Protein AF-A0A819IX37-F1 (afdb_monomer)

Mean predicted aligned error: 8.99 Å

Solvent-accessible surface area (backbone atoms only — not comparable to full-atom values): 14974 Å² total; per-residue (Å²): 128,71,79,80,54,71,69,59,53,54,51,52,52,52,50,53,50,34,37,53,52,42,50,49,55,51,51,56,51,48,64,66,43,57,81,43,54,70,72,44,42,62,73,66,54,47,56,53,53,53,49,52,56,50,42,54,54,50,47,56,50,50,53,48,54,54,51,53,51,53,52,30,38,55,70,69,76,44,60,71,66,60,54,52,52,57,62,64,42,33,62,80,69,36,71,45,22,52,75,49,42,55,54,54,53,61,78,47,39,63,59,70,54,37,49,64,64,56,52,74,55,31,45,78,62,90,48,97,81,50,76,77,42,79,21,65,84,38,44,58,73,72,75,84,48,72,65,59,52,35,45,78,38,28,94,32,47,36,41,38,36,41,39,39,66,66,26,39,72,75,39,49,68,53,37,53,51,50,52,53,49,52,53,50,54,58,59,76,45,70,86,48,58,78,95,74,40,61,46,62,39,39,46,52,41,69,59,39,68,85,45,87,81,73,73,92,47,50,32,33,30,29,26,43,74,32,36,79,76,30,74,40,37,66,61,53,50,52,53,53,51,52,52,51,52,50,50,50,56,71,69,43,88,79,69,92,75,88,79,90,79,80,132

Nearest PDB structures (foldseek):
  5j0l-assembly3_E  TM=4.621E-01  e=4.481E-01  synthetic construct
  6fzz-assembly1_A  TM=5.469E-01  e=4.764E+00  Borreliella spielmanii A14S
  7q83-assembly2_D  TM=3.437E-01  e=2.677E+00  Saccharomyces cerevisiae S288C

Radius of gyration: 28.63 Å; Cα contacts (8 Å, |Δi|>4): 275; chains: 1; bounding box: 79×44×77 Å

Structure (mmCIF, N/CA/C/O backbone):
data_AF-A0A819IX37-F1
#
_entry.id   AF-A0A819IX37-F1
#
loop_
_atom_site.group_PDB
_atom_site.id
_atom_site.type_symbol
_atom_site.label_atom_id
_atom_site.label_alt_id
_atom_site.label_comp_id
_atom_site.label_asym_id
_atom_site.label_entity_id
_atom_site.label_seq_id
_atom_site.pdbx_PDB_ins_code
_atom_sit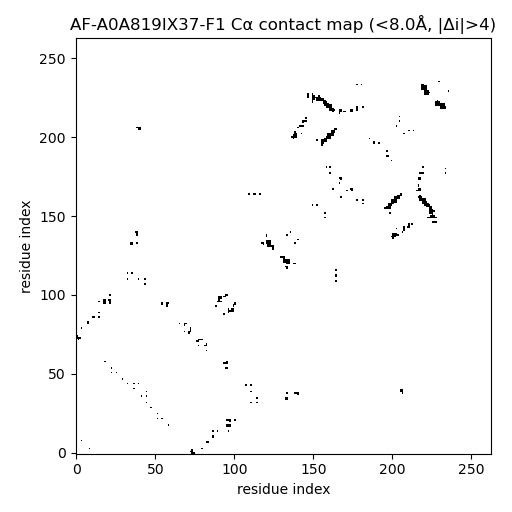e.Cartn_x
_atom_site.Cartn_y
_atom_site.Cartn_z
_atom_site.occupancy
_atom_site.B_iso_or_equiv
_atom_site.auth_seq_id
_atom_site.auth_comp_id
_atom_site.auth_asym_id
_atom_site.auth_atom_id
_atom_site.pdbx_PDB_model_num
ATOM 1 N N . MET A 1 1 ? -30.653 5.567 46.952 1.00 48.44 1 MET A N 1
ATOM 2 C CA . MET A 1 1 ? -29.643 5.705 45.882 1.00 48.44 1 MET A CA 1
ATOM 3 C C . MET A 1 1 ? -28.763 4.469 45.952 1.00 48.44 1 MET A C 1
ATOM 5 O O . MET A 1 1 ? -28.222 4.232 47.023 1.00 48.44 1 MET A O 1
ATOM 9 N N . LYS A 1 2 ? -28.704 3.641 44.903 1.00 53.31 2 LYS A N 1
ATOM 10 C CA . LYS A 1 2 ? -27.717 2.552 44.821 1.00 53.31 2 LYS A CA 1
ATOM 11 C C . LYS A 1 2 ? -26.454 3.121 44.171 1.00 53.31 2 LYS A C 1
ATOM 13 O O . LYS A 1 2 ? -26.556 3.760 43.126 1.00 53.31 2 LYS A O 1
ATOM 18 N N . GLU A 1 3 ? -25.305 2.952 44.815 1.00 58.69 3 GLU A N 1
ATOM 19 C CA . GLU A 1 3 ? -24.009 3.254 44.202 1.00 58.69 3 GLU A CA 1
ATOM 20 C C . GLU A 1 3 ? -23.650 2.143 43.217 1.00 58.69 3 GLU A C 1
ATOM 22 O O . GLU A 1 3 ? -23.844 0.967 43.519 1.00 58.69 3 GLU A O 1
ATOM 27 N N . VAL A 1 4 ? -23.137 2.527 42.047 1.00 63.59 4 VAL A N 1
ATOM 28 C CA . VAL A 1 4 ? -22.606 1.576 41.065 1.00 63.59 4 VAL A CA 1
ATOM 29 C C . VAL A 1 4 ? -21.367 0.920 41.661 1.00 63.59 4 VAL A C 1
ATOM 31 O O . VAL A 1 4 ? -20.480 1.612 42.161 1.00 63.59 4 VAL A O 1
ATOM 34 N N . THR A 1 5 ? -21.286 -0.406 41.600 1.00 77.31 5 THR A N 1
ATOM 35 C CA . THR A 1 5 ? -20.134 -1.124 42.162 1.00 77.31 5 THR A CA 1
ATOM 36 C C . THR A 1 5 ? -18.811 -0.739 41.478 1.00 77.31 5 THR A C 1
ATOM 38 O O . THR A 1 5 ? -18.733 -0.605 40.255 1.00 77.31 5 THR A O 1
ATOM 41 N N . ASN A 1 6 ? -17.722 -0.634 42.255 1.00 80.31 6 ASN A N 1
ATOM 42 C CA . ASN A 1 6 ? -16.374 -0.327 41.736 1.00 80.31 6 ASN A CA 1
ATOM 43 C C . ASN A 1 6 ? -15.929 -1.271 40.603 1.00 80.31 6 ASN A C 1
ATOM 45 O O . ASN A 1 6 ? -15.171 -0.880 39.721 1.00 80.31 6 ASN A O 1
ATOM 49 N N . HIS A 1 7 ? -16.419 -2.515 40.597 1.00 81.12 7 HIS A N 1
ATOM 50 C CA . HIS A 1 7 ? -16.141 -3.470 39.528 1.00 81.12 7 HIS A CA 1
ATOM 51 C C . HIS A 1 7 ? -16.712 -3.021 38.171 1.00 81.12 7 HIS A C 1
ATOM 53 O O . HIS A 1 7 ? -16.017 -3.109 37.161 1.00 81.12 7 HIS A O 1
ATOM 59 N N . ILE A 1 8 ? -17.944 -2.503 38.142 1.00 84.81 8 ILE A N 1
ATOM 60 C CA . ILE A 1 8 ? -18.587 -1.996 36.922 1.00 84.81 8 ILE A CA 1
ATOM 61 C C . ILE A 1 8 ? -17.856 -0.752 36.408 1.00 84.81 8 ILE A C 1
ATOM 63 O O . ILE A 1 8 ? -17.600 -0.653 35.209 1.00 84.81 8 ILE A O 1
ATOM 67 N N . ILE A 1 9 ? -17.462 0.157 37.307 1.00 86.12 9 ILE A N 1
ATOM 68 C CA . ILE A 1 9 ? -16.702 1.368 36.957 1.00 86.12 9 ILE A CA 1
ATOM 69 C C . ILE A 1 9 ? -15.396 0.992 36.247 1.00 86.12 9 ILE A C 1
ATOM 71 O O . ILE A 1 9 ? -15.183 1.413 35.112 1.00 86.12 9 ILE A O 1
ATOM 75 N N . ASN A 1 10 ? -14.590 0.110 36.847 1.00 88.19 10 ASN A N 1
ATOM 76 C CA . ASN A 1 10 ? -13.325 -0.340 36.256 1.00 88.19 10 ASN A CA 1
ATOM 77 C C . ASN A 1 10 ? -13.521 -0.977 34.868 1.00 88.19 10 ASN A C 1
ATOM 79 O O . ASN A 1 10 ? -12.691 -0.827 33.971 1.00 88.19 10 ASN A O 1
ATOM 83 N N . ARG A 1 11 ? -14.624 -1.709 34.666 1.00 90.25 11 ARG A N 1
ATOM 84 C CA . ARG A 1 11 ? -14.935 -2.327 33.370 1.00 90.25 11 ARG A CA 1
ATOM 85 C C . ARG A 1 11 ? -15.331 -1.299 32.310 1.00 90.25 11 ARG A C 1
ATOM 87 O O . ARG A 1 11 ? -14.911 -1.439 31.163 1.00 90.25 11 ARG A O 1
ATOM 94 N N . ILE A 1 12 ? -16.105 -0.280 32.681 1.00 90.38 12 ILE A N 1
ATOM 95 C CA . ILE A 1 12 ? -16.459 0.842 31.800 1.00 90.38 12 ILE A CA 1
ATOM 96 C C . ILE A 1 12 ? -15.198 1.616 31.397 1.00 90.38 12 ILE A C 1
ATOM 98 O O . ILE A 1 12 ? -14.998 1.890 30.214 1.00 90.38 12 ILE A O 1
ATOM 102 N N . GLU A 1 13 ? -14.322 1.920 32.357 1.00 91.62 13 GLU A N 1
ATOM 103 C CA . GLU A 1 13 ? -13.039 2.584 32.101 1.00 91.62 13 GLU A CA 1
ATOM 104 C C . GLU A 1 13 ? -12.176 1.780 31.124 1.00 91.62 13 GLU A C 1
ATOM 106 O O . GLU A 1 13 ? -11.699 2.328 30.130 1.00 91.62 13 GLU A O 1
ATOM 111 N N . ASN A 1 14 ? -12.065 0.464 31.332 1.00 92.00 14 ASN A N 1
ATOM 112 C CA . ASN A 1 14 ? -11.340 -0.425 30.427 1.00 92.00 14 ASN A CA 1
ATOM 113 C C . ASN A 1 14 ? -11.922 -0.425 28.999 1.00 92.00 14 ASN A C 1
ATOM 115 O O . ASN A 1 14 ? -11.173 -0.470 28.025 1.00 92.00 14 ASN A O 1
ATOM 119 N N . ILE A 1 15 ? -13.248 -0.354 28.837 1.00 92.50 15 ILE A N 1
ATOM 120 C CA . ILE A 1 15 ? -13.868 -0.222 27.508 1.00 92.50 15 ILE A CA 1
ATOM 121 C C . ILE A 1 15 ? -13.455 1.091 26.842 1.00 92.50 15 ILE A C 1
ATOM 123 O O . ILE A 1 15 ? -13.051 1.085 25.678 1.00 92.50 15 ILE A O 1
ATOM 127 N N . PHE A 1 16 ? -13.520 2.213 27.560 1.00 92.94 16 PHE A N 1
ATOM 128 C CA . PHE A 1 16 ? -13.111 3.498 26.995 1.00 92.94 16 PHE A CA 1
ATOM 129 C C . PHE A 1 16 ? -11.628 3.528 26.647 1.00 92.94 16 PHE A C 1
ATOM 131 O O . PHE A 1 16 ? -11.265 4.047 25.589 1.00 92.94 16 PHE A O 1
ATOM 138 N N . GLU A 1 17 ? -10.778 2.917 27.468 1.00 93.25 17 GLU A N 1
ATOM 139 C CA . GLU A 1 17 ? -9.362 2.778 27.153 1.00 93.25 17 GLU A CA 1
ATOM 140 C C . GLU A 1 17 ? -9.151 1.977 25.860 1.00 93.25 17 GLU A C 1
ATOM 142 O O . GLU A 1 17 ? -8.412 2.422 24.979 1.00 93.25 17 GLU A O 1
ATOM 147 N N . GLN A 1 18 ? -9.856 0.856 25.681 1.00 92.19 18 GLN A N 1
ATOM 148 C CA . GLN A 1 18 ? -9.797 0.073 24.443 1.00 92.19 18 GLN A CA 1
ATOM 149 C C . GLN A 1 18 ? -10.234 0.877 23.210 1.00 92.19 18 GLN A C 1
ATOM 151 O O . GLN A 1 18 ? -9.565 0.819 22.175 1.00 92.19 18 GLN A O 1
ATOM 156 N N . ILE A 1 19 ? -11.311 1.661 23.316 1.00 92.19 19 ILE A N 1
ATOM 157 C CA . ILE A 1 19 ? -11.780 2.531 22.226 1.00 92.19 19 ILE A CA 1
ATOM 158 C C . ILE A 1 19 ? -10.712 3.581 21.881 1.00 92.19 19 ILE A C 1
ATOM 160 O O . ILE A 1 19 ? -10.400 3.793 20.706 1.00 92.19 19 ILE A O 1
ATOM 164 N N . ILE A 1 20 ? -10.111 4.218 22.892 1.00 92.25 20 ILE A N 1
ATOM 165 C CA . ILE A 1 20 ? -9.042 5.211 22.709 1.00 92.25 20 ILE A CA 1
ATOM 166 C C . ILE A 1 20 ? -7.823 4.577 22.031 1.00 92.25 20 ILE A C 1
ATOM 168 O O . ILE A 1 20 ? -7.267 5.161 21.098 1.00 92.25 20 ILE A O 1
ATOM 172 N N . GLN A 1 21 ? -7.412 3.383 22.463 1.00 92.38 21 GLN A N 1
ATOM 173 C CA . GLN A 1 21 ? -6.310 2.648 21.842 1.00 92.38 21 GLN A CA 1
ATOM 174 C C . GLN A 1 21 ? -6.617 2.327 20.371 1.00 92.38 21 GLN A C 1
ATOM 176 O O . GLN A 1 21 ? -5.789 2.602 19.503 1.00 92.38 21 GLN A O 1
ATOM 181 N N . GLY A 1 22 ? -7.823 1.839 20.066 1.00 90.56 22 GLY A N 1
ATOM 182 C CA . GLY A 1 22 ? -8.254 1.555 18.695 1.00 90.56 22 GLY A CA 1
ATOM 183 C C . GLY A 1 22 ? -8.234 2.788 17.785 1.00 90.56 22 GLY A C 1
ATOM 184 O O . GLY A 1 22 ? -7.756 2.722 16.652 1.00 90.56 22 GLY A O 1
ATOM 185 N N . LYS A 1 23 ? -8.675 3.943 18.296 1.00 90.81 23 LYS A N 1
ATOM 186 C CA . LYS A 1 23 ? -8.594 5.226 17.583 1.00 90.81 23 LYS A CA 1
ATOM 187 C C . LYS A 1 23 ? -7.168 5.659 17.287 1.00 90.81 23 LYS A C 1
ATOM 189 O O . LYS A 1 23 ? -6.897 6.118 16.182 1.00 90.81 23 LYS A O 1
ATOM 194 N N . ARG A 1 24 ? -6.267 5.532 18.267 1.00 91.75 24 ARG A N 1
ATOM 195 C CA . ARG A 1 24 ? -4.845 5.849 18.073 1.00 91.75 24 ARG A CA 1
ATOM 196 C C . ARG A 1 24 ? -4.262 4.991 16.958 1.00 91.75 24 ARG A C 1
ATOM 198 O O . ARG A 1 24 ? -3.722 5.553 16.018 1.00 91.75 24 ARG A O 1
ATOM 205 N N . MET A 1 25 ? -4.507 3.677 16.980 1.00 91.69 25 MET A N 1
ATOM 206 C CA . MET A 1 25 ? -4.070 2.775 15.906 1.00 91.69 25 MET A CA 1
ATOM 207 C C . MET A 1 25 ? -4.586 3.213 14.527 1.00 91.69 25 MET A C 1
ATOM 209 O O . MET A 1 25 ? -3.829 3.203 13.561 1.00 91.69 25 MET A O 1
ATOM 213 N N . MET A 1 26 ? -5.858 3.617 14.426 1.00 91.75 26 MET A N 1
ATOM 214 C CA . MET A 1 26 ? -6.432 4.093 13.162 1.00 91.75 26 MET A CA 1
ATOM 215 C C . MET A 1 26 ? -5.782 5.395 12.688 1.00 91.75 26 MET A C 1
ATOM 217 O O . MET A 1 26 ? -5.438 5.521 11.517 1.00 91.75 26 MET A O 1
ATOM 221 N N . ASN A 1 27 ? -5.584 6.352 13.593 1.00 91.38 27 ASN A N 1
ATOM 222 C CA . ASN A 1 27 ? -4.952 7.626 13.266 1.00 91.38 27 ASN A CA 1
ATOM 223 C C . ASN A 1 27 ? -3.478 7.451 12.876 1.00 91.38 27 ASN A C 1
ATOM 225 O O . ASN A 1 27 ? -3.031 8.091 11.930 1.00 91.38 27 ASN A O 1
ATOM 229 N N . ASP A 1 28 ? -2.747 6.565 13.554 1.00 90.88 28 ASP A N 1
ATOM 230 C CA . ASP A 1 28 ? -1.355 6.243 13.229 1.00 90.88 28 ASP A CA 1
ATOM 231 C C . ASP A 1 28 ? -1.257 5.594 11.841 1.00 90.88 28 ASP A C 1
ATOM 233 O O . ASP A 1 28 ? -0.401 5.958 11.031 1.00 90.88 28 ASP A O 1
ATOM 237 N N . PHE A 1 29 ? -2.174 4.672 11.532 1.00 90.56 29 PHE A N 1
ATOM 238 C CA . PHE A 1 29 ? -2.262 4.055 10.211 1.00 90.56 29 PHE A CA 1
ATOM 239 C C . PHE A 1 29 ? -2.601 5.088 9.128 1.00 90.56 29 PHE A C 1
ATOM 241 O O . PHE A 1 29 ? -1.931 5.147 8.100 1.00 90.56 29 PHE A O 1
ATOM 248 N N . LEU A 1 30 ? -3.574 5.970 9.375 1.00 90.31 30 LEU A N 1
ATOM 249 C CA . LEU A 1 30 ? -3.929 7.059 8.460 1.00 90.31 30 LEU A CA 1
ATOM 250 C C . LEU A 1 30 ? -2.758 8.019 8.216 1.00 90.31 30 LEU A C 1
ATOM 252 O O . LEU A 1 30 ? -2.457 8.355 7.074 1.00 90.31 30 LEU A O 1
ATOM 256 N N . ALA A 1 31 ? -2.046 8.413 9.272 1.00 89.44 31 ALA A N 1
ATOM 257 C CA . ALA A 1 31 ? -0.874 9.275 9.160 1.00 89.44 31 ALA A CA 1
ATOM 258 C C . ALA A 1 31 ? 0.239 8.638 8.311 1.00 89.44 31 ALA A C 1
ATOM 260 O O . ALA A 1 31 ? 0.945 9.344 7.590 1.00 89.44 31 ALA A O 1
ATOM 261 N N . LYS A 1 32 ? 0.379 7.306 8.358 1.00 87.25 32 LYS A N 1
ATOM 262 C CA . LYS A 1 32 ? 1.325 6.558 7.521 1.00 87.25 32 LYS A CA 1
ATOM 263 C C . LYS A 1 32 ? 0.928 6.559 6.041 1.00 87.25 32 LYS A C 1
ATOM 265 O O . LYS A 1 32 ? 1.810 6.676 5.189 1.00 87.25 32 LYS A O 1
ATOM 270 N N . ILE A 1 33 ? -0.361 6.414 5.724 1.00 89.69 33 ILE A N 1
ATOM 271 C CA . ILE A 1 33 ? -0.833 6.310 4.332 1.00 89.69 33 ILE A CA 1
ATOM 272 C C . ILE A 1 33 ? -1.030 7.671 3.660 1.00 89.69 33 ILE A C 1
ATOM 274 O O . ILE A 1 33 ? -0.928 7.751 2.440 1.00 89.69 33 ILE A O 1
ATOM 278 N N . GLU A 1 34 ? -1.292 8.737 4.421 1.00 89.25 34 GLU A N 1
ATOM 279 C CA . GLU A 1 34 ? -1.658 10.052 3.875 1.00 89.25 34 GLU A CA 1
ATOM 280 C C . GLU A 1 34 ? -0.644 10.596 2.846 1.00 89.25 34 GLU A C 1
ATOM 282 O O . GLU A 1 34 ? -1.068 11.014 1.765 1.00 89.25 34 GLU A O 1
ATOM 287 N N . PRO A 1 35 ? 0.688 10.511 3.066 1.00 89.00 35 PRO A N 1
ATOM 288 C CA . PRO A 1 35 ? 1.666 10.934 2.059 1.00 89.00 35 PRO A CA 1
ATOM 289 C C . PRO A 1 35 ? 1.573 10.147 0.743 1.00 89.00 35 PRO A C 1
ATOM 291 O O . PRO A 1 35 ? 1.958 10.653 -0.310 1.00 89.00 35 PRO A O 1
ATOM 294 N N . TRP A 1 36 ? 1.059 8.917 0.805 1.00 90.94 36 TRP A N 1
ATOM 295 C CA . TRP A 1 36 ? 0.981 7.951 -0.289 1.00 90.94 36 TRP A CA 1
ATOM 296 C C . TRP A 1 36 ? -0.406 7.852 -0.924 1.00 90.94 36 TRP A C 1
ATOM 298 O O . TRP A 1 36 ? -0.558 7.140 -1.909 1.00 90.94 36 TRP A O 1
ATOM 308 N N . LYS A 1 37 ? -1.407 8.589 -0.430 1.00 90.25 37 LYS A N 1
ATOM 309 C CA . LYS A 1 37 ? -2.811 8.499 -0.870 1.00 90.25 37 LYS A CA 1
ATOM 310 C C . LYS A 1 37 ? -3.018 8.598 -2.387 1.00 90.25 37 LYS A C 1
ATOM 312 O O . LYS A 1 37 ? -3.934 7.992 -2.918 1.00 90.25 37 LYS A O 1
ATOM 317 N N . GLY A 1 38 ? -2.171 9.354 -3.091 1.00 91.12 38 GLY A N 1
ATOM 318 C CA . GLY A 1 38 ? -2.224 9.483 -4.555 1.00 91.12 38 GLY A CA 1
ATOM 319 C C . GLY A 1 38 ? -1.427 8.437 -5.344 1.00 91.12 38 GLY A C 1
ATOM 320 O O . GLY A 1 38 ? -1.380 8.538 -6.563 1.00 91.12 38 GLY A O 1
ATOM 321 N N . TRP A 1 39 ? -0.758 7.509 -4.664 1.00 92.75 39 TRP A N 1
ATOM 322 C CA . TRP A 1 39 ? 0.109 6.465 -5.228 1.00 92.75 39 TRP A CA 1
ATOM 323 C C . TRP A 1 39 ? -0.312 5.057 -4.796 1.00 92.75 39 TRP A C 1
ATOM 325 O O . TRP A 1 39 ? 0.409 4.095 -5.023 1.00 92.75 39 TRP A O 1
ATOM 335 N N . ILE A 1 40 ? -1.468 4.947 -4.152 1.00 91.38 40 ILE A N 1
ATOM 336 C CA . ILE A 1 40 ? -2.086 3.697 -3.725 1.00 91.38 40 ILE A CA 1
ATOM 337 C C . ILE A 1 40 ? -3.502 3.696 -4.310 1.00 91.38 40 ILE A C 1
ATOM 339 O O . ILE A 1 40 ? -4.077 4.779 -4.468 1.00 91.38 40 ILE A O 1
ATOM 343 N N . PRO A 1 41 ? -4.070 2.526 -4.642 1.00 91.31 41 PRO A N 1
ATOM 344 C CA . PRO A 1 41 ? -5.420 2.448 -5.184 1.00 91.31 41 PRO A CA 1
ATOM 345 C C . PRO A 1 41 ? -6.446 3.193 -4.312 1.00 91.31 41 PRO A C 1
ATOM 347 O O . PRO A 1 41 ? -6.453 3.000 -3.089 1.00 91.31 41 PRO A O 1
ATOM 350 N N . PRO A 1 42 ? -7.299 4.058 -4.898 1.00 90.25 42 PRO A N 1
ATOM 351 C CA . PRO A 1 42 ? -8.269 4.842 -4.135 1.00 90.25 42 PRO A CA 1
ATOM 352 C C . PRO A 1 42 ? -9.212 3.981 -3.291 1.00 90.25 42 PRO A C 1
ATOM 354 O O . PRO A 1 42 ? -9.462 4.307 -2.133 1.00 90.25 42 PRO A O 1
ATOM 357 N N . ASP A 1 43 ? -9.646 2.839 -3.827 1.00 90.62 43 ASP A N 1
ATOM 358 C CA . ASP A 1 43 ? -10.508 1.867 -3.151 1.00 90.62 43 ASP A CA 1
ATOM 359 C C . ASP A 1 43 ? -9.859 1.289 -1.884 1.00 90.62 43 ASP A C 1
ATOM 361 O O . ASP A 1 43 ? -10.543 0.973 -0.912 1.00 90.62 43 ASP A O 1
ATOM 365 N N . TRP A 1 44 ? -8.527 1.187 -1.840 1.00 90.50 44 TRP A N 1
ATOM 366 C CA . TRP A 1 44 ? -7.823 0.758 -0.631 1.00 90.50 44 TRP A CA 1
ATOM 367 C C . TRP A 1 44 ? -7.863 1.835 0.449 1.00 90.50 44 TRP A C 1
ATOM 369 O O . TRP A 1 44 ? -8.000 1.505 1.624 1.00 90.50 44 TRP A O 1
ATOM 379 N N . VAL A 1 45 ? -7.740 3.109 0.068 1.00 89.62 45 VAL A N 1
ATOM 380 C CA . VAL A 1 45 ? -7.738 4.241 1.006 1.00 89.62 45 VAL A CA 1
ATOM 381 C C . VAL A 1 45 ? -9.150 4.533 1.524 1.00 89.62 45 VAL A C 1
ATOM 383 O O . VAL A 1 45 ? -9.321 4.806 2.714 1.00 89.62 45 VAL A O 1
ATOM 386 N N . GLU A 1 46 ? -10.163 4.433 0.662 1.00 91.75 46 GLU A N 1
ATOM 387 C CA . GLU A 1 46 ? -11.577 4.620 1.015 1.00 91.75 46 GLU A CA 1
ATOM 388 C C . GLU A 1 46 ? -12.015 3.668 2.132 1.00 91.75 46 GLU A C 1
ATOM 390 O O . GLU A 1 46 ? -12.546 4.125 3.142 1.00 91.75 46 GLU A O 1
ATOM 395 N N . VAL A 1 47 ? -11.667 2.379 2.041 1.00 92.19 47 VAL A N 1
ATOM 396 C CA . VAL A 1 47 ? -11.986 1.376 3.076 1.00 92.19 47 VAL A CA 1
ATOM 397 C C . VAL A 1 47 ? -11.458 1.771 4.464 1.00 92.19 47 VAL A C 1
ATOM 399 O O . VAL A 1 47 ? -12.098 1.490 5.482 1.00 92.19 47 VAL A O 1
ATOM 402 N N . ILE A 1 48 ? -10.301 2.436 4.535 1.00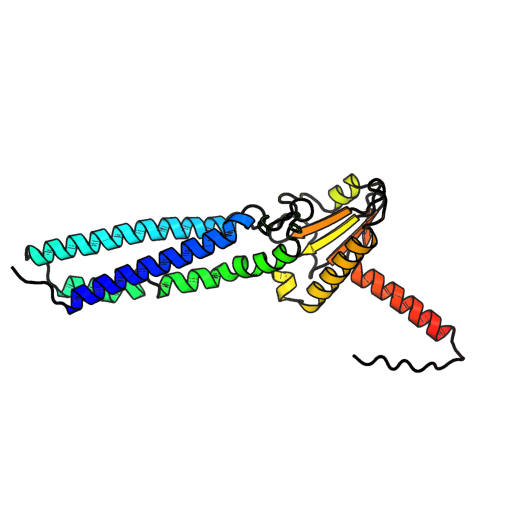 91.88 48 ILE A N 1
ATOM 403 C CA . ILE A 1 48 ? -9.717 2.902 5.802 1.00 91.88 48 ILE A CA 1
ATOM 404 C C . ILE A 1 48 ? -10.491 4.101 6.353 1.00 91.88 48 ILE A C 1
ATOM 406 O O . ILE A 1 48 ? -10.817 4.124 7.544 1.00 91.88 48 ILE A O 1
ATOM 410 N N . HIS A 1 49 ? -10.811 5.080 5.504 1.00 91.06 49 HIS A N 1
ATOM 411 C CA . HIS A 1 49 ? -11.597 6.247 5.909 1.00 91.06 49 HIS A CA 1
ATOM 412 C C . HIS A 1 49 ? -13.014 5.854 6.345 1.00 91.06 49 HIS A C 1
ATOM 414 O O . HIS A 1 49 ? -13.464 6.291 7.405 1.00 91.06 49 HIS A O 1
ATOM 420 N N . ASP A 1 50 ? -13.673 4.958 5.612 1.00 92.19 50 ASP A N 1
ATOM 421 C CA . ASP A 1 50 ? -14.995 4.436 5.966 1.00 92.19 50 ASP A CA 1
ATOM 422 C C . ASP A 1 50 ? -14.967 3.741 7.329 1.00 92.19 50 ASP A C 1
ATOM 424 O O . ASP A 1 50 ? -15.836 3.965 8.180 1.00 92.19 50 ASP A O 1
ATOM 428 N N . LYS A 1 51 ? -13.921 2.944 7.590 1.00 92.06 51 LYS A N 1
ATOM 429 C CA . LYS A 1 51 ? -13.733 2.316 8.898 1.00 92.06 51 LYS A CA 1
ATOM 430 C C . LYS A 1 51 ? -13.540 3.356 9.999 1.00 92.06 51 LYS A C 1
ATOM 432 O O . LYS A 1 51 ? -14.121 3.193 11.071 1.00 92.06 51 LYS A O 1
ATOM 437 N N . GLN A 1 52 ? -12.762 4.413 9.764 1.00 92.38 52 GLN A N 1
ATOM 438 C CA . GLN A 1 52 ? -12.577 5.495 10.735 1.00 92.38 52 GLN A CA 1
ATOM 439 C C . GLN A 1 52 ? -13.914 6.170 11.074 1.00 92.38 52 GLN A C 1
ATOM 441 O O . GLN A 1 52 ? -14.248 6.302 12.253 1.00 92.38 52 GLN A O 1
ATOM 446 N N . SER A 1 53 ? -14.702 6.547 10.065 1.00 91.38 53 SER A N 1
ATOM 447 C CA . SER A 1 53 ? -16.015 7.171 10.258 1.00 91.38 53 SER A CA 1
ATOM 448 C C . SER A 1 53 ? -16.986 6.255 11.008 1.00 91.38 53 SER A C 1
ATOM 450 O O . SER A 1 53 ? -17.658 6.706 11.938 1.00 91.38 53 SER A O 1
ATOM 452 N N . ALA A 1 54 ? -17.010 4.961 10.675 1.00 91.25 54 ALA A N 1
ATOM 453 C CA . ALA A 1 54 ? -17.833 3.976 11.373 1.00 91.25 54 ALA A CA 1
ATOM 454 C C . ALA A 1 54 ? -17.448 3.841 12.858 1.00 91.25 54 ALA A C 1
ATOM 456 O O . ALA A 1 54 ? -18.325 3.806 13.720 1.00 91.25 54 ALA A O 1
ATOM 457 N N . LEU A 1 55 ? -16.148 3.822 13.178 1.00 92.12 55 LEU A N 1
ATOM 458 C CA . LEU A 1 55 ? -15.667 3.740 14.563 1.00 92.12 55 LEU A CA 1
ATOM 459 C C . LEU A 1 55 ? -16.039 4.978 15.393 1.00 92.12 55 LEU A C 1
ATOM 461 O O . LEU A 1 55 ? -16.374 4.843 16.568 1.00 92.12 55 LEU A O 1
ATOM 465 N N . VAL A 1 56 ? -16.021 6.176 14.799 1.00 91.38 56 VAL A N 1
ATOM 466 C CA . VAL A 1 56 ? -16.469 7.406 15.480 1.00 91.38 56 VAL A CA 1
ATOM 467 C C . VAL A 1 56 ? -17.965 7.339 15.804 1.00 91.38 56 VAL A C 1
ATOM 469 O O . VAL A 1 56 ? -18.373 7.664 16.920 1.00 91.38 56 VAL A O 1
ATOM 472 N N . GLY A 1 57 ? -18.791 6.882 14.857 1.00 92.00 57 GLY A N 1
ATOM 473 C CA . GLY A 1 57 ? -20.227 6.698 15.091 1.00 92.00 57 GLY A CA 1
ATOM 474 C C . GLY A 1 57 ? -20.517 5.678 16.197 1.00 92.00 57 GLY A C 1
ATOM 475 O O . GLY A 1 57 ? -21.328 5.932 17.090 1.00 92.00 57 GLY A O 1
ATOM 476 N N . GLU A 1 58 ? -19.809 4.549 16.177 1.00 92.62 58 GLU A N 1
ATOM 477 C CA . GLU A 1 58 ? -19.977 3.469 17.152 1.00 92.62 58 GLU A CA 1
ATOM 478 C C . GLU A 1 58 ? -19.474 3.823 18.553 1.00 92.62 58 GLU A C 1
ATOM 480 O O . GLU A 1 58 ? -20.101 3.447 19.546 1.00 92.62 58 GLU A O 1
ATOM 485 N N . GLU A 1 59 ? -18.401 4.604 18.674 1.00 93.62 59 GLU A N 1
ATOM 486 C CA . GLU A 1 59 ? -17.996 5.172 19.961 1.00 93.62 59 GLU A CA 1
ATOM 487 C C . GLU A 1 59 ? -19.111 6.035 20.556 1.00 93.62 59 GLU A C 1
ATOM 489 O O . GLU A 1 59 ? -19.480 5.832 21.713 1.00 93.62 59 GLU A O 1
ATOM 494 N N . LEU A 1 60 ? -19.656 6.984 19.785 1.00 93.69 60 LEU A N 1
ATOM 495 C CA . LEU A 1 60 ? -20.711 7.876 20.272 1.00 93.69 60 LEU A CA 1
ATOM 496 C C . LEU A 1 60 ? -21.952 7.084 20.695 1.00 93.69 60 LEU A C 1
ATOM 498 O O . LEU A 1 60 ? -22.565 7.384 21.722 1.00 93.69 60 LEU A O 1
ATOM 502 N N . ARG A 1 61 ? -22.311 6.044 19.931 1.00 93.88 61 ARG A N 1
ATOM 503 C CA . ARG A 1 61 ? -23.400 5.124 20.281 1.00 93.88 61 ARG A CA 1
ATOM 504 C C . ARG A 1 61 ? -23.115 4.405 21.599 1.00 93.88 61 ARG A C 1
ATOM 506 O O . ARG A 1 61 ? -23.983 4.375 22.465 1.00 93.88 61 ARG A O 1
ATOM 513 N N . THR A 1 62 ? -21.900 3.891 21.774 1.00 92.62 62 THR A N 1
ATOM 514 C CA . THR A 1 62 ? -21.469 3.180 22.988 1.00 92.62 62 THR A CA 1
ATOM 515 C C . THR A 1 62 ? -21.476 4.099 24.211 1.00 92.62 62 THR A C 1
ATOM 517 O O . THR A 1 62 ? -22.026 3.735 25.247 1.00 92.62 62 THR A O 1
ATOM 520 N N . GLN A 1 63 ? -20.943 5.319 24.084 1.00 92.94 63 GLN A N 1
ATOM 521 C CA . GLN A 1 63 ? -20.962 6.341 25.137 1.00 92.94 63 GLN A CA 1
ATOM 522 C C . GLN A 1 63 ? -22.388 6.661 25.585 1.00 92.94 63 GLN A C 1
ATOM 524 O O . GLN A 1 63 ? -22.667 6.681 26.782 1.00 92.94 63 GLN A O 1
ATOM 529 N N . ARG A 1 64 ? -23.302 6.870 24.629 1.00 94.81 64 ARG A N 1
ATOM 530 C CA . ARG A 1 64 ? -24.714 7.145 24.924 1.00 94.81 64 ARG A CA 1
ATOM 531 C C . ARG A 1 64 ? -25.394 5.959 25.597 1.00 94.81 64 ARG A C 1
ATOM 533 O O . ARG A 1 64 ? -26.071 6.162 26.593 1.00 94.81 64 ARG A O 1
ATOM 540 N N . GLN A 1 65 ? -25.185 4.739 25.098 1.00 93.69 65 GLN A N 1
ATOM 541 C CA . GLN A 1 65 ? -25.760 3.530 25.698 1.00 93.69 65 GLN A CA 1
ATOM 542 C C . GLN A 1 65 ? -25.313 3.345 27.151 1.00 93.69 65 GLN A C 1
ATOM 544 O O . GLN A 1 65 ? -26.152 3.118 28.019 1.00 93.69 65 GLN A O 1
ATOM 549 N N . LEU A 1 66 ? -24.015 3.510 27.426 1.00 92.50 66 LEU A N 1
ATOM 550 C CA . LEU A 1 66 ? -23.477 3.435 28.785 1.00 92.50 66 LEU A CA 1
ATOM 551 C C . LEU A 1 66 ? -24.041 4.547 29.680 1.00 92.50 66 LEU A C 1
ATOM 553 O O . LEU A 1 66 ? -24.465 4.267 30.799 1.00 92.50 66 LEU A O 1
ATOM 557 N N . ALA A 1 67 ? -24.087 5.791 29.192 1.00 92.00 67 ALA A N 1
ATOM 558 C CA . ALA A 1 67 ? -24.611 6.927 29.949 1.00 92.00 67 ALA A CA 1
ATOM 559 C C . ALA A 1 67 ? -26.098 6.756 30.298 1.00 92.00 67 ALA A C 1
ATOM 561 O O . ALA A 1 67 ? -26.471 6.884 31.462 1.00 92.00 67 ALA A O 1
ATOM 562 N N . THR A 1 68 ? -26.931 6.396 29.316 1.00 94.50 68 THR A N 1
ATOM 563 C CA . THR A 1 68 ? -28.365 6.153 29.525 1.00 94.50 68 THR A CA 1
ATOM 564 C C . THR A 1 68 ? -28.597 5.030 30.531 1.00 94.50 68 THR A C 1
ATOM 566 O O . THR A 1 68 ? -29.412 5.185 31.438 1.00 94.50 68 THR A O 1
ATOM 569 N N . LEU A 1 69 ? -27.858 3.924 30.426 1.00 92.31 69 LEU A N 1
ATOM 570 C CA . LEU A 1 69 ? -28.033 2.797 31.338 1.00 92.31 69 LEU A CA 1
ATOM 571 C C . LEU A 1 69 ? -27.580 3.136 32.768 1.00 92.31 69 LEU A C 1
ATOM 573 O O . LEU A 1 69 ? -28.242 2.761 33.733 1.00 92.31 69 LEU A O 1
ATOM 577 N N . LEU A 1 70 ? -26.503 3.915 32.925 1.00 89.50 70 LEU A N 1
ATOM 578 C CA . LEU A 1 70 ? -26.083 4.439 34.231 1.00 89.50 70 LEU A CA 1
ATOM 579 C C . LEU A 1 70 ? -27.155 5.337 34.867 1.00 89.50 70 LEU A C 1
ATOM 581 O O . LEU A 1 70 ? -27.404 5.237 36.071 1.00 89.50 70 LEU A O 1
ATOM 585 N N . GLU A 1 71 ? -27.790 6.212 34.086 1.00 90.56 71 GLU A N 1
ATOM 586 C CA . GLU A 1 71 ? -28.888 7.064 34.558 1.00 90.56 71 GLU A CA 1
ATOM 587 C C . GLU A 1 71 ? -30.107 6.237 34.980 1.00 90.56 71 GLU A C 1
ATOM 589 O O . GLU A 1 71 ? -30.659 6.466 36.059 1.00 90.56 71 GLU A O 1
ATOM 594 N N . GLN A 1 72 ? -30.480 5.229 34.187 1.00 91.06 72 GLN A N 1
ATOM 595 C CA . GLN A 1 72 ? -31.586 4.321 34.498 1.00 91.06 72 GLN A CA 1
ATOM 596 C C . GLN A 1 72 ? -31.330 3.518 35.780 1.00 91.06 72 GLN A C 1
ATOM 598 O O . GLN A 1 72 ? -32.222 3.432 36.626 1.00 91.06 72 GLN A O 1
ATOM 603 N N . ILE A 1 73 ? -30.114 2.999 35.983 1.00 87.56 73 ILE A N 1
ATOM 604 C CA . ILE A 1 73 ? -29.728 2.294 37.219 1.00 87.56 73 ILE A CA 1
ATOM 605 C C . ILE A 1 73 ? -29.821 3.234 38.428 1.00 87.56 73 ILE A C 1
ATOM 607 O O . ILE A 1 73 ? -30.409 2.882 39.454 1.00 87.56 73 ILE A O 1
ATOM 611 N N . ARG A 1 74 ? -29.304 4.467 38.313 1.00 85.56 74 ARG A N 1
ATOM 612 C CA . ARG A 1 74 ? -29.393 5.478 39.386 1.00 85.56 74 ARG A CA 1
ATOM 613 C C . ARG A 1 74 ? -30.840 5.846 39.720 1.00 85.56 74 ARG A C 1
ATOM 615 O O . ARG A 1 74 ? -31.156 6.049 40.893 1.00 85.56 74 ARG A O 1
ATOM 622 N N . GLY A 1 75 ? -31.701 5.914 38.704 1.00 88.00 75 GLY A N 1
ATOM 623 C CA . GLY A 1 75 ? -33.137 6.164 38.827 1.00 88.00 75 GLY A CA 1
ATOM 624 C C . GLY A 1 75 ? -33.964 4.952 39.273 1.00 88.00 75 GLY A C 1
ATOM 625 O O . GLY A 1 75 ? -35.165 5.098 39.486 1.00 88.00 75 GLY A O 1
ATOM 626 N N . GLY A 1 76 ? -33.352 3.770 39.420 1.00 87.06 76 GLY A N 1
ATOM 627 C CA . GLY A 1 76 ? -34.039 2.525 39.780 1.00 87.06 76 GLY A CA 1
ATOM 628 C C . GLY A 1 76 ? -34.917 1.938 38.667 1.00 87.06 76 GLY A C 1
ATOM 629 O O . GLY A 1 76 ? -35.789 1.125 38.957 1.00 87.06 76 GLY A O 1
ATOM 630 N N . GLN A 1 77 ? -34.713 2.366 37.418 1.00 89.25 77 GLN A N 1
ATOM 631 C CA . GLN A 1 77 ? -35.466 1.936 36.233 1.00 89.25 77 GLN A CA 1
ATOM 632 C C . GLN A 1 77 ? -34.844 0.725 35.521 1.00 89.25 77 GLN A C 1
ATOM 634 O O . GLN A 1 77 ? -35.530 0.087 34.730 1.00 89.25 77 GLN A O 1
ATOM 639 N N . ALA A 1 78 ? -33.573 0.421 35.796 1.00 87.12 78 ALA A N 1
ATOM 640 C CA . ALA A 1 78 ? -32.837 -0.717 35.245 1.00 87.12 78 ALA A CA 1
ATOM 641 C C . ALA A 1 78 ? -31.997 -1.399 36.334 1.00 87.12 78 ALA A C 1
ATOM 643 O O . ALA A 1 78 ? -31.680 -0.785 37.362 1.00 87.12 78 ALA A O 1
ATOM 644 N N . ASP A 1 79 ? -31.636 -2.662 36.105 1.00 86.62 79 ASP A N 1
ATOM 645 C CA . ASP A 1 79 ? -30.787 -3.440 37.012 1.00 86.62 79 ASP A CA 1
ATOM 646 C C . ASP A 1 79 ? -29.304 -3.414 36.599 1.00 86.62 79 ASP A C 1
ATOM 648 O O . ASP A 1 79 ? -28.963 -3.290 35.423 1.00 86.62 79 ASP A O 1
ATOM 652 N N . GLU A 1 80 ? -28.396 -3.588 37.565 1.00 84.81 80 GLU A N 1
ATOM 653 C CA . GLU A 1 80 ? -26.952 -3.655 37.288 1.00 84.81 80 GLU A CA 1
ATOM 654 C C . GLU A 1 80 ? -26.586 -4.825 36.357 1.00 84.81 80 GLU A C 1
ATOM 656 O O . GLU A 1 80 ? -25.607 -4.729 35.613 1.00 84.81 80 GLU A O 1
ATOM 661 N N . ASN A 1 81 ? -27.380 -5.903 36.333 1.00 87.88 81 ASN A N 1
ATOM 662 C CA . ASN A 1 81 ? -27.154 -7.026 35.422 1.00 87.88 81 ASN A CA 1
ATOM 663 C C . ASN A 1 81 ? -27.252 -6.627 33.943 1.00 87.88 81 ASN A C 1
ATOM 665 O O . ASN A 1 81 ? -26.541 -7.201 33.119 1.00 87.88 81 ASN A O 1
ATOM 669 N N . GLU A 1 82 ? -28.066 -5.628 33.592 1.00 89.38 82 GLU A N 1
ATOM 670 C CA . GLU A 1 82 ? -28.136 -5.118 32.216 1.00 89.38 82 GLU A CA 1
ATOM 671 C C . GLU A 1 82 ? -26.823 -4.435 31.815 1.00 89.38 82 GLU A C 1
ATOM 673 O O . GLU A 1 82 ? -26.338 -4.607 30.694 1.00 89.38 82 GLU A O 1
ATOM 678 N N . MET A 1 83 ? -26.195 -3.715 32.753 1.00 90.06 83 MET A N 1
ATOM 679 C CA . MET A 1 83 ? -24.872 -3.129 32.536 1.00 90.06 83 MET A CA 1
ATOM 680 C C . MET A 1 83 ? -23.828 -4.227 32.362 1.00 90.06 83 MET A C 1
ATOM 682 O O . MET A 1 83 ? -23.047 -4.179 31.419 1.00 90.06 83 MET A O 1
ATOM 686 N N . ILE A 1 84 ? -23.839 -5.250 33.217 1.00 89.19 84 ILE A N 1
ATOM 687 C CA . ILE A 1 84 ? -22.908 -6.380 33.104 1.00 89.19 84 ILE A CA 1
ATOM 688 C C . ILE A 1 84 ? -23.034 -7.054 31.730 1.00 89.19 84 ILE A C 1
ATOM 690 O O . ILE A 1 84 ? -22.018 -7.242 31.065 1.00 89.19 84 ILE A O 1
ATOM 694 N N . GLN A 1 85 ? -24.255 -7.314 31.255 1.00 89.94 85 GLN A N 1
ATOM 695 C CA . GLN A 1 85 ? -24.491 -7.897 29.929 1.00 89.94 85 GLN A CA 1
ATOM 696 C C . GLN A 1 85 ? -23.965 -7.012 28.791 1.00 89.94 85 GLN A C 1
ATOM 698 O O . GLN A 1 85 ? -23.332 -7.512 27.860 1.00 89.94 85 GLN A O 1
ATOM 703 N N . LEU A 1 86 ? -24.193 -5.696 28.855 1.00 90.94 86 LEU A N 1
ATOM 704 C CA . LEU A 1 86 ? -23.660 -4.756 27.866 1.00 90.94 86 LEU A CA 1
ATOM 705 C C . LEU A 1 86 ? -22.123 -4.787 27.835 1.00 90.94 86 LEU A C 1
ATOM 707 O O . LEU A 1 86 ? -21.521 -4.802 26.760 1.00 90.94 86 LEU A O 1
ATOM 711 N N . LEU A 1 87 ? -21.495 -4.820 29.012 1.00 91.38 87 LEU A N 1
ATOM 712 C CA . LEU A 1 87 ? -20.042 -4.864 29.159 1.00 91.38 87 LEU A CA 1
ATOM 713 C C . LEU A 1 87 ? -19.449 -6.205 28.703 1.00 91.38 87 LEU A C 1
ATOM 715 O O . LEU A 1 87 ? -18.357 -6.215 28.135 1.00 91.38 87 LEU A O 1
ATOM 719 N N . ASP A 1 88 ? -20.130 -7.326 28.954 1.00 89.94 88 ASP A N 1
ATOM 720 C CA . ASP A 1 88 ? -19.712 -8.665 28.513 1.00 89.94 88 ASP A CA 1
ATOM 721 C C . ASP A 1 88 ? -19.744 -8.763 26.982 1.00 89.94 88 ASP A C 1
ATOM 723 O O . ASP A 1 88 ? -18.790 -9.227 26.359 1.00 89.94 88 ASP A O 1
ATOM 727 N N . ASN A 1 89 ? -20.793 -8.219 26.362 1.00 90.62 89 ASN A N 1
ATOM 728 C CA . ASN A 1 89 ? -20.976 -8.255 24.912 1.00 90.62 89 ASN A CA 1
ATOM 729 C C . ASN A 1 89 ? -20.043 -7.308 24.140 1.00 90.62 89 ASN A C 1
ATOM 731 O O . ASN A 1 89 ? -19.958 -7.410 22.914 1.00 90.62 89 ASN A O 1
ATOM 735 N N . PHE A 1 90 ? -19.340 -6.383 24.805 1.00 91.50 90 PHE A N 1
ATOM 736 C CA . PHE A 1 90 ? -18.517 -5.377 24.126 1.00 91.50 90 PHE A CA 1
ATOM 737 C C . PHE A 1 90 ? -17.441 -6.003 23.230 1.00 91.50 90 PHE A C 1
ATOM 739 O O . PHE A 1 90 ? -17.330 -5.653 22.056 1.00 91.50 90 PHE A O 1
ATOM 746 N N . ASN A 1 91 ? -16.673 -6.950 23.766 1.00 86.94 91 ASN A N 1
ATOM 747 C CA . ASN A 1 91 ? -15.571 -7.581 23.039 1.00 86.94 91 ASN A CA 1
ATOM 748 C C . ASN A 1 91 ? -16.048 -8.352 21.800 1.00 86.94 91 ASN A C 1
ATOM 750 O O . ASN A 1 91 ? -15.372 -8.356 20.769 1.00 86.94 91 ASN A O 1
ATOM 754 N N . ASP A 1 92 ? -17.228 -8.962 21.891 1.00 86.69 92 ASP A N 1
ATOM 755 C CA . ASP A 1 92 ? -17.754 -9.818 20.837 1.00 86.69 92 ASP A CA 1
ATOM 756 C C . ASP A 1 92 ? -18.562 -9.035 19.807 1.00 86.69 92 ASP A C 1
ATOM 758 O O . ASP A 1 92 ? -18.506 -9.351 18.622 1.00 86.69 92 ASP A O 1
ATOM 762 N N . GLN A 1 93 ? -19.294 -7.997 20.201 1.00 86.50 93 GLN A N 1
ATOM 763 C CA . GLN A 1 93 ? -20.269 -7.346 19.322 1.00 86.50 93 GLN A CA 1
ATOM 764 C C . GLN A 1 93 ? -19.867 -5.931 18.911 1.00 86.50 93 GLN A C 1
ATOM 766 O O . GLN A 1 93 ? -20.294 -5.464 17.856 1.00 86.50 93 GLN A O 1
ATOM 771 N N . ASN A 1 94 ? -19.049 -5.237 19.706 1.00 89.00 94 ASN A N 1
ATOM 772 C CA . ASN A 1 94 ? -18.756 -3.833 19.454 1.00 89.00 94 ASN A CA 1
ATOM 773 C C . ASN A 1 94 ? -17.626 -3.669 18.419 1.00 89.00 94 ASN A C 1
ATOM 775 O O . ASN A 1 94 ? -16.512 -4.160 18.646 1.00 89.00 94 ASN A O 1
ATOM 779 N N . PRO A 1 95 ? -17.857 -2.938 17.310 1.00 88.31 95 PRO A N 1
ATOM 780 C CA . PRO A 1 95 ? -16.831 -2.689 16.297 1.00 88.31 95 PRO A CA 1
ATOM 781 C C . PRO A 1 95 ? -15.610 -1.919 16.810 1.00 88.31 95 PRO A C 1
ATOM 783 O O . PRO A 1 95 ? -14.551 -2.018 16.190 1.00 88.31 95 PRO A O 1
ATOM 786 N N . CYS A 1 96 ? -15.749 -1.176 17.914 1.00 90.12 96 CYS A N 1
ATOM 787 C CA . CYS A 1 96 ? -14.672 -0.419 18.548 1.00 90.12 96 CYS A CA 1
ATOM 788 C C . CYS A 1 96 ? -13.815 -1.247 19.514 1.00 90.12 96 CYS A C 1
ATOM 790 O O . CYS A 1 96 ? -12.824 -0.734 20.034 1.00 90.12 96 CYS A O 1
ATOM 792 N N . SER A 1 97 ? -14.165 -2.510 19.766 1.00 91.12 97 SER A N 1
ATOM 793 C CA . SER A 1 97 ? -13.322 -3.397 20.567 1.00 91.12 97 SER A CA 1
ATOM 794 C C . SER A 1 97 ? -12.005 -3.699 19.849 1.00 91.12 97 SER A C 1
ATOM 796 O O . SER A 1 97 ? -11.943 -3.841 18.622 1.00 91.12 97 SER A O 1
ATOM 798 N N . LEU A 1 98 ? -10.923 -3.862 20.614 1.00 90.12 98 LEU A N 1
ATOM 799 C CA . LEU A 1 98 ? -9.611 -4.158 20.029 1.00 90.12 98 LEU A CA 1
ATOM 800 C C . LEU A 1 98 ? -9.581 -5.507 19.302 1.00 90.12 98 LEU A C 1
ATOM 802 O O . LEU A 1 98 ? -8.847 -5.658 18.324 1.00 90.12 98 LEU A O 1
ATOM 806 N N . ILE A 1 99 ? -10.390 -6.472 19.748 1.00 89.00 99 ILE A N 1
ATOM 807 C CA . ILE A 1 99 ? -10.534 -7.787 19.109 1.00 89.00 99 ILE A CA 1
ATOM 808 C C . ILE A 1 99 ? -11.121 -7.647 17.700 1.00 89.00 99 ILE A C 1
ATOM 810 O O . ILE A 1 99 ? -10.728 -8.391 16.804 1.00 89.00 99 ILE A O 1
ATOM 814 N N . ARG A 1 100 ? -12.007 -6.670 17.473 1.00 87.69 100 ARG A N 1
ATOM 815 C CA . ARG A 1 100 ? -12.610 -6.395 16.161 1.00 87.69 100 ARG A CA 1
ATOM 816 C C . ARG A 1 100 ? -11.771 -5.445 15.303 1.00 87.69 100 ARG A C 1
ATOM 818 O O . ARG A 1 100 ? -11.775 -5.576 14.081 1.00 87.69 100 ARG A O 1
ATOM 825 N N . ILE A 1 101 ? -11.028 -4.521 15.914 1.00 89.62 101 ILE A N 1
ATOM 826 C CA . ILE A 1 101 ? -10.169 -3.565 15.196 1.00 89.62 101 ILE A CA 1
ATOM 827 C C . ILE A 1 101 ? -8.878 -4.219 14.677 1.00 89.62 101 ILE A C 1
ATOM 829 O O . ILE A 1 101 ? -8.478 -3.962 13.546 1.00 89.62 101 ILE A O 1
ATOM 833 N N . LYS A 1 102 ? -8.207 -5.074 15.461 1.00 89.81 102 LYS A N 1
ATOM 834 C CA . LYS A 1 102 ? -6.912 -5.662 15.059 1.00 89.81 102 LYS A CA 1
ATOM 835 C C . LYS A 1 102 ? -6.970 -6.475 13.750 1.00 89.81 102 LYS A C 1
ATOM 837 O O . LYS A 1 102 ? -6.086 -6.275 12.916 1.00 89.81 102 LYS A O 1
ATOM 842 N N . PRO A 1 103 ? -7.972 -7.350 13.520 1.00 90.69 103 PRO A N 1
ATOM 843 C CA . PRO A 1 103 ? -8.101 -8.081 12.259 1.00 90.69 103 PRO A CA 1
ATOM 844 C C . PRO A 1 103 ? -8.242 -7.164 11.044 1.00 90.69 103 PRO A C 1
ATOM 846 O O . PRO A 1 103 ? -7.633 -7.438 10.019 1.00 90.69 103 PRO A O 1
ATOM 849 N N . PHE A 1 104 ? -8.935 -6.029 11.179 1.00 90.75 104 PHE A N 1
ATOM 850 C CA . PHE A 1 104 ? -9.094 -5.072 10.082 1.00 90.75 104 PHE A CA 1
ATOM 851 C C . PHE A 1 104 ? -7.746 -4.577 9.533 1.00 90.75 104 PHE A C 1
ATOM 853 O O . PHE A 1 104 ? -7.567 -4.500 8.319 1.00 90.75 104 PHE A O 1
ATOM 860 N N . PHE A 1 105 ? -6.770 -4.287 10.400 1.00 88.62 105 PHE A N 1
ATOM 861 C CA . PHE A 1 105 ? -5.429 -3.898 9.948 1.00 88.62 105 PHE A CA 1
ATOM 862 C C . PHE A 1 105 ? -4.688 -5.051 9.268 1.00 88.62 105 PHE A C 1
ATOM 864 O O . PHE A 1 105 ? -3.983 -4.835 8.287 1.00 88.62 105 PHE A O 1
ATOM 871 N N . LYS A 1 106 ? -4.882 -6.286 9.744 1.00 86.75 106 LYS A N 1
ATOM 872 C CA . LYS A 1 106 ? -4.303 -7.481 9.120 1.00 86.75 106 LYS A CA 1
ATOM 873 C C . LYS A 1 106 ? -4.859 -7.701 7.710 1.00 86.75 106 LYS A C 1
ATOM 875 O O . LYS A 1 106 ? -4.088 -7.972 6.794 1.00 86.75 106 LYS A O 1
ATOM 880 N N . ASP A 1 107 ? -6.163 -7.523 7.528 1.00 85.56 107 ASP A N 1
ATOM 881 C CA . ASP A 1 107 ? -6.834 -7.683 6.231 1.00 85.56 107 ASP A CA 1
ATOM 882 C C . ASP A 1 107 ? -6.428 -6.586 5.229 1.00 85.56 107 ASP A C 1
ATOM 884 O O . ASP A 1 107 ? -6.458 -6.788 4.013 1.00 85.56 107 ASP A O 1
ATOM 888 N N . ASN A 1 108 ? -5.964 -5.440 5.735 1.00 87.31 108 ASN A N 1
ATOM 889 C CA . ASN A 1 108 ? -5.451 -4.320 4.945 1.00 87.31 108 ASN A CA 1
ATOM 890 C C . ASN A 1 108 ? -3.916 -4.210 4.962 1.00 87.31 108 ASN A C 1
ATOM 892 O O . ASN A 1 108 ? -3.358 -3.207 4.510 1.00 87.31 108 ASN A O 1
ATOM 896 N N . ALA A 1 109 ? -3.211 -5.267 5.383 1.00 84.38 109 ALA A N 1
ATOM 897 C CA . ALA A 1 109 ? -1.747 -5.300 5.435 1.00 84.38 109 ALA A CA 1
ATOM 898 C C . ALA A 1 109 ? -1.079 -5.113 4.059 1.00 84.38 109 ALA A C 1
ATOM 900 O O . ALA A 1 109 ? 0.114 -4.831 3.982 1.00 84.38 109 ALA A O 1
ATOM 901 N N . ARG A 1 110 ? -1.839 -5.237 2.959 1.00 84.50 110 ARG A N 1
ATOM 902 C CA . ARG A 1 110 ? -1.367 -4.936 1.599 1.00 84.50 110 ARG A CA 1
ATOM 903 C C . ARG A 1 110 ? -0.918 -3.483 1.426 1.00 84.50 110 ARG A C 1
ATOM 905 O O . ARG A 1 110 ? 0.062 -3.253 0.728 1.00 84.50 110 ARG A O 1
ATOM 912 N N . ILE A 1 111 ? -1.589 -2.532 2.082 1.00 86.25 111 ILE A N 1
ATOM 913 C CA . ILE A 1 111 ? -1.209 -1.111 2.071 1.00 86.25 111 ILE A CA 1
ATOM 914 C C . ILE A 1 111 ? 0.124 -0.947 2.808 1.00 86.25 111 ILE A C 1
ATOM 916 O O . ILE A 1 111 ? 1.056 -0.313 2.315 1.00 86.25 111 ILE A O 1
ATOM 920 N N . ASP A 1 112 ? 0.229 -1.600 3.967 1.00 81.38 112 ASP A N 1
ATOM 921 C CA . ASP A 1 112 ? 1.428 -1.598 4.797 1.00 81.38 112 ASP A CA 1
ATOM 922 C C . ASP A 1 112 ? 2.637 -2.239 4.125 1.00 81.38 112 ASP A C 1
ATOM 924 O O . ASP A 1 112 ? 3.755 -1.808 4.407 1.00 81.38 112 ASP A O 1
ATOM 928 N N . SER A 1 113 ? 2.424 -3.241 3.267 1.00 83.62 113 SER A N 1
ATOM 929 C CA . SER A 1 113 ? 3.489 -3.884 2.499 1.00 83.62 113 SER A CA 1
ATOM 930 C C . SER A 1 113 ? 3.852 -3.115 1.229 1.00 83.62 113 SER A C 1
ATOM 932 O O . SER A 1 113 ? 5.028 -3.082 0.893 1.00 83.62 113 SER A O 1
ATOM 934 N N . ASN A 1 114 ? 2.895 -2.447 0.571 1.00 88.69 114 ASN A N 1
ATOM 935 C CA . ASN A 1 114 ? 3.168 -1.697 -0.660 1.00 88.69 114 ASN A CA 1
ATOM 936 C C . ASN A 1 114 ? 3.993 -0.423 -0.404 1.00 88.69 114 ASN A C 1
ATOM 938 O O . ASN A 1 114 ? 4.913 -0.110 -1.156 1.00 88.69 114 ASN A O 1
ATOM 942 N N . ILE A 1 115 ? 3.709 0.308 0.683 1.00 88.25 115 ILE A N 1
ATOM 943 C CA . ILE A 1 115 ? 4.419 1.561 1.005 1.00 88.25 115 ILE A CA 1
ATOM 944 C C . ILE A 1 115 ? 5.950 1.369 1.090 1.00 88.25 115 ILE A C 1
ATOM 946 O O . ILE A 1 115 ? 6.666 2.139 0.453 1.00 88.25 115 ILE A O 1
ATOM 950 N N . PRO A 1 116 ? 6.498 0.374 1.818 1.00 87.25 116 PRO A N 1
ATOM 951 C CA . PRO A 1 116 ? 7.933 0.079 1.816 1.00 87.25 116 PRO A CA 1
ATOM 952 C C . PRO A 1 116 ? 8.536 -0.148 0.424 1.00 87.25 116 PRO A C 1
ATOM 954 O O . PRO A 1 116 ? 9.637 0.342 0.147 1.00 87.25 116 PRO A O 1
ATOM 957 N N . SER A 1 117 ? 7.823 -0.843 -0.458 1.00 88.31 117 SER A N 1
ATOM 958 C CA . SER A 1 117 ? 8.263 -1.134 -1.824 1.00 88.31 117 SER A CA 1
ATOM 959 C C . SER A 1 117 ? 8.295 0.127 -2.678 1.00 88.31 117 SER A C 1
ATOM 961 O O . SER A 1 117 ? 9.294 0.408 -3.341 1.00 88.31 117 SER A O 1
ATOM 963 N N . LEU A 1 118 ? 7.251 0.952 -2.588 1.00 90.94 118 LEU A N 1
ATOM 964 C CA . LEU A 1 118 ? 7.213 2.252 -3.251 1.00 90.94 118 LEU A CA 1
ATOM 965 C C . LEU A 1 118 ? 8.254 3.228 -2.680 1.00 90.94 118 LEU A C 1
ATOM 967 O O . LEU A 1 118 ? 8.853 3.994 -3.435 1.00 90.94 118 LEU A O 1
ATOM 971 N N . SER A 1 119 ? 8.541 3.157 -1.375 1.00 89.44 119 SER A N 1
ATOM 972 C CA . SER A 1 119 ? 9.514 4.030 -0.700 1.00 89.44 119 SER A CA 1
ATOM 973 C C . SER A 1 119 ? 10.957 3.834 -1.168 1.00 89.44 119 SER A C 1
ATOM 975 O O . SER A 1 119 ? 11.802 4.711 -0.980 1.00 89.44 119 SER A O 1
ATOM 977 N N . GLN A 1 120 ? 11.256 2.729 -1.862 1.00 89.81 120 GLN A N 1
ATOM 978 C CA . GLN A 1 120 ? 12.533 2.583 -2.567 1.00 89.81 120 GLN A CA 1
ATOM 979 C C . GLN A 1 120 ? 12.736 3.732 -3.571 1.00 89.81 120 GLN A C 1
ATOM 981 O O . GLN A 1 120 ? 13.848 4.221 -3.780 1.00 89.81 120 GLN A O 1
ATOM 986 N N . PHE A 1 121 ? 11.652 4.223 -4.162 1.00 90.69 121 PHE A N 1
ATOM 987 C CA . PHE A 1 121 ? 11.658 5.270 -5.176 1.00 90.69 121 PHE A CA 1
ATOM 988 C C . PHE A 1 121 ? 11.383 6.662 -4.602 1.00 90.69 121 PHE A C 1
ATOM 990 O O . PHE A 1 121 ? 11.054 7.573 -5.359 1.00 90.69 121 PHE A O 1
ATOM 997 N N . ASP A 1 122 ? 11.529 6.844 -3.287 1.00 87.44 122 ASP A N 1
ATOM 998 C CA . ASP A 1 122 ? 11.345 8.131 -2.624 1.0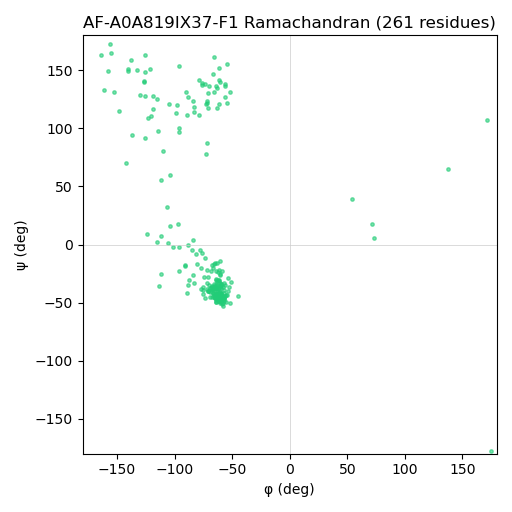0 87.44 122 ASP A CA 1
ATOM 999 C C . ASP A 1 122 ? 12.214 9.237 -3.230 1.00 87.44 122 ASP A C 1
ATOM 1001 O O . ASP A 1 122 ? 13.305 9.019 -3.778 1.00 87.44 122 ASP A O 1
ATOM 1005 N N . ARG A 1 123 ? 11.755 10.480 -3.064 1.00 79.12 123 ARG A N 1
ATOM 1006 C CA . ARG A 1 123 ? 12.583 11.650 -3.360 1.00 79.12 123 ARG A CA 1
ATOM 1007 C C . ARG A 1 123 ? 13.868 11.562 -2.542 1.00 79.12 123 ARG A C 1
ATOM 1009 O O . ARG A 1 123 ? 13.829 11.463 -1.315 1.00 79.12 123 ARG A O 1
ATOM 1016 N N . ARG A 1 124 ? 15.022 11.670 -3.209 1.00 72.50 124 ARG A N 1
ATOM 1017 C CA . ARG A 1 124 ? 16.283 11.925 -2.505 1.00 72.50 124 ARG A CA 1
ATOM 1018 C C . ARG A 1 124 ? 16.145 13.302 -1.839 1.00 72.50 124 ARG A C 1
ATOM 1020 O O . ARG A 1 124 ? 15.953 14.277 -2.571 1.00 72.50 124 ARG A O 1
ATOM 1027 N N . PRO A 1 125 ? 16.195 13.403 -0.500 1.00 64.56 125 PRO A N 1
ATOM 1028 C CA . PRO A 1 125 ? 16.019 14.682 0.172 1.00 64.56 125 PRO A CA 1
ATOM 1029 C C . PRO A 1 125 ? 17.137 15.625 -0.273 1.00 64.56 125 PRO A C 1
ATOM 1031 O O . PRO A 1 125 ? 18.318 15.310 -0.120 1.00 64.56 125 PRO A O 1
ATOM 1034 N N . LYS A 1 126 ? 16.768 16.766 -0.865 1.00 65.06 126 LYS A N 1
ATOM 1035 C CA . LYS A 1 126 ? 17.736 17.808 -1.251 1.00 65.06 126 LYS A CA 1
ATOM 1036 C C . LYS A 1 126 ? 18.185 18.628 -0.039 1.00 65.06 126 LYS A C 1
ATOM 1038 O O . LYS A 1 126 ? 19.249 19.233 -0.059 1.00 65.06 126 LYS A O 1
ATOM 1043 N N . GLU A 1 127 ? 17.385 18.601 1.024 1.00 71.50 127 GLU A N 1
ATOM 1044 C CA . GLU A 1 127 ? 17.606 19.304 2.283 1.00 71.50 127 GLU A CA 1
ATOM 1045 C C . GLU A 1 127 ? 17.385 18.354 3.464 1.00 71.50 127 GLU A C 1
ATOM 1047 O O . GLU A 1 127 ? 16.552 17.450 3.398 1.00 71.50 127 GLU A O 1
ATOM 1052 N N . LYS A 1 128 ? 18.085 18.593 4.581 1.00 64.81 128 LYS A N 1
ATOM 1053 C CA . LYS A 1 128 ? 18.037 17.749 5.792 1.00 64.81 128 LYS A CA 1
ATOM 1054 C C . LYS A 1 128 ? 16.627 17.609 6.397 1.00 64.81 128 LYS A C 1
ATOM 1056 O O . LYS A 1 128 ? 16.371 16.634 7.094 1.00 64.81 128 LYS A O 1
ATOM 1061 N N . ASN A 1 129 ? 15.731 18.555 6.105 1.00 64.69 129 ASN A N 1
ATOM 1062 C CA . ASN A 1 129 ? 14.370 18.614 6.645 1.00 64.69 129 ASN A CA 1
ATOM 1063 C C . ASN A 1 129 ? 13.285 18.211 5.632 1.00 64.69 129 ASN A C 1
ATOM 1065 O O . ASN A 1 129 ? 12.105 18.269 5.970 1.00 64.69 129 ASN A O 1
ATOM 1069 N N . GLN A 1 130 ? 13.643 17.827 4.398 1.00 62.66 130 GLN A N 1
ATOM 1070 C CA . GLN A 1 130 ? 12.638 17.355 3.445 1.00 62.66 130 GLN A CA 1
ATOM 1071 C C . GLN A 1 130 ? 12.130 15.971 3.872 1.00 62.66 130 GLN A C 1
ATOM 1073 O O . GLN A 1 130 ? 12.938 15.042 3.982 1.00 62.66 130 GLN A O 1
ATOM 1078 N N . PRO A 1 131 ? 10.814 15.805 4.102 1.00 63.03 131 PRO A N 1
ATOM 1079 C CA . PRO A 1 131 ? 10.256 14.502 4.415 1.00 63.03 131 PRO A CA 1
ATOM 1080 C C . PRO A 1 131 ? 10.461 13.561 3.226 1.00 63.03 131 PRO A C 1
ATOM 1082 O O . PRO A 1 131 ? 10.236 13.933 2.070 1.00 63.03 131 PRO A O 1
ATOM 1085 N N . LYS A 1 132 ? 10.899 12.334 3.522 1.00 73.00 132 LYS A N 1
ATOM 1086 C CA . LYS A 1 132 ? 10.877 11.239 2.552 1.00 73.00 132 LYS A CA 1
ATOM 1087 C C . LYS A 1 132 ? 9.435 10.991 2.118 1.00 73.00 132 LYS A C 1
ATOM 1089 O O . LYS A 1 132 ? 8.520 11.071 2.937 1.00 73.00 132 LYS A O 1
ATOM 1094 N N . GLY A 1 133 ? 9.243 10.724 0.836 1.00 82.12 133 GLY A N 1
ATOM 1095 C CA . GLY A 1 133 ? 7.929 10.473 0.274 1.00 82.12 133 GLY A CA 1
ATOM 1096 C C . GLY A 1 133 ? 7.962 10.318 -1.243 1.00 82.12 133 GLY A C 1
ATOM 1097 O O . GLY A 1 133 ? 9.036 10.431 -1.855 1.00 82.12 133 GLY A O 1
ATOM 1098 N N . PRO A 1 134 ? 6.780 10.123 -1.852 1.00 88.25 134 PRO A N 1
ATOM 1099 C CA . PRO A 1 134 ? 6.662 9.717 -3.241 1.00 88.25 134 PRO A CA 1
ATOM 1100 C C . PRO A 1 134 ? 7.382 10.665 -4.202 1.00 88.25 134 PRO A C 1
ATOM 1102 O O . PRO A 1 134 ? 7.278 11.898 -4.116 1.00 88.25 134 PRO A O 1
ATOM 1105 N N . ASN A 1 135 ? 8.098 10.089 -5.163 1.00 90.44 135 ASN A N 1
ATOM 1106 C CA . ASN A 1 135 ? 8.755 10.837 -6.224 1.00 90.44 135 ASN A CA 1
ATOM 1107 C C . ASN A 1 135 ? 7.881 10.862 -7.490 1.00 90.44 135 ASN A C 1
ATOM 1109 O O . ASN A 1 135 ? 7.920 9.892 -8.239 1.00 90.44 135 ASN A O 1
ATOM 1113 N N . PRO A 1 136 ? 7.129 11.942 -7.778 1.00 89.31 136 PRO A N 1
ATOM 1114 C CA . PRO A 1 136 ? 6.270 12.004 -8.962 1.00 89.31 136 PRO A CA 1
ATOM 1115 C C . PRO A 1 136 ? 7.046 11.943 -10.282 1.00 89.31 136 PRO A C 1
ATOM 1117 O O . PRO A 1 136 ? 6.470 11.550 -11.290 1.00 89.31 136 PRO A O 1
ATOM 1120 N N . ASP A 1 137 ? 8.337 12.298 -10.280 1.00 89.00 137 ASP A N 1
ATOM 1121 C CA . ASP A 1 137 ? 9.176 12.247 -11.482 1.00 89.00 137 ASP A CA 1
ATOM 1122 C C . ASP A 1 137 ? 9.498 10.799 -11.884 1.00 89.00 137 ASP A C 1
ATOM 1124 O O . ASP A 1 137 ? 9.845 10.535 -13.033 1.00 89.00 137 ASP A O 1
ATOM 1128 N N . LEU A 1 138 ? 9.399 9.864 -10.931 1.00 92.06 138 LEU A N 1
ATOM 1129 C CA . LEU A 1 138 ? 9.714 8.451 -11.122 1.00 92.06 138 LEU A CA 1
ATOM 1130 C C . LEU A 1 138 ? 8.479 7.547 -11.000 1.00 92.06 138 LEU A C 1
ATOM 1132 O O . LEU A 1 138 ? 8.388 6.561 -11.718 1.00 92.06 138 LEU A O 1
ATOM 1136 N N . LEU A 1 139 ? 7.545 7.886 -10.112 1.00 93.94 139 LEU A N 1
ATOM 1137 C CA . LEU A 1 139 ? 6.297 7.179 -9.829 1.00 93.94 139 LEU A CA 1
ATOM 1138 C C . LEU A 1 139 ? 5.110 8.067 -10.243 1.00 93.94 139 LEU A C 1
ATOM 1140 O O . LEU A 1 139 ? 4.706 8.952 -9.477 1.00 93.94 139 LEU A O 1
ATOM 1144 N N . PRO A 1 140 ? 4.532 7.867 -11.435 1.00 93.44 140 PRO A N 1
ATOM 1145 C CA . PRO A 1 140 ? 3.406 8.655 -11.902 1.00 93.44 140 PRO A CA 1
ATOM 1146 C C . PRO A 1 140 ? 2.109 8.215 -11.208 1.00 93.44 140 PRO A C 1
ATOM 1148 O O . PRO A 1 140 ? 1.830 7.022 -11.069 1.00 93.44 140 PRO A O 1
ATOM 1151 N N . LYS A 1 141 ? 1.280 9.194 -10.827 1.00 93.19 141 LYS A N 1
ATOM 1152 C CA . LYS A 1 141 ? -0.072 8.942 -10.291 1.00 93.19 141 LYS A CA 1
ATOM 1153 C C . LYS A 1 141 ? -1.053 8.450 -11.345 1.00 93.19 141 LYS A C 1
ATOM 1155 O O . LYS A 1 141 ? -2.001 7.751 -11.026 1.00 93.19 141 LYS A O 1
ATOM 1160 N N . GLU A 1 142 ? -0.822 8.839 -12.593 1.00 91.88 142 GLU A N 1
ATOM 1161 C CA . GLU A 1 142 ? -1.643 8.485 -13.743 1.00 91.88 142 GLU A CA 1
ATOM 1162 C C . GLU A 1 142 ? -0.732 7.949 -14.840 1.00 91.88 142 GLU A C 1
ATOM 1164 O O . GLU A 1 142 ? 0.258 8.588 -15.204 1.00 91.88 142 GLU A O 1
ATOM 1169 N N . PH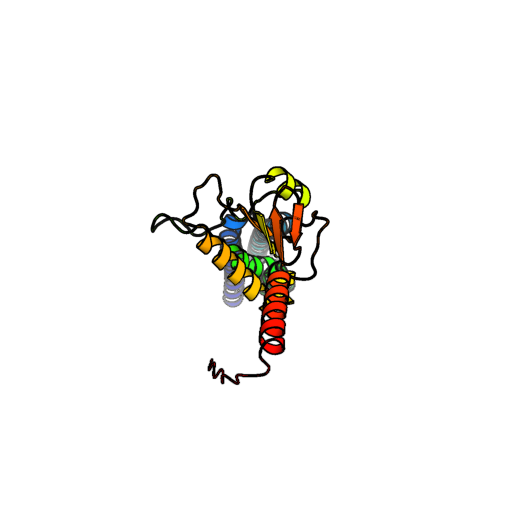E A 1 143 ? -1.060 6.778 -15.377 1.00 94.06 143 PHE A N 1
ATOM 1170 C CA . PHE A 1 143 ? -0.317 6.187 -16.475 1.00 94.06 143 PHE A CA 1
ATOM 1171 C C . PHE A 1 143 ? -1.258 5.373 -17.354 1.00 94.06 143 PHE A C 1
ATOM 1173 O O . PHE A 1 143 ? -1.807 4.385 -16.896 1.00 94.06 143 PHE A O 1
ATOM 1180 N N . LYS A 1 144 ? -1.443 5.793 -18.611 1.00 91.50 144 LYS A N 1
ATOM 1181 C CA . LYS A 1 144 ? -2.506 5.255 -19.479 1.00 91.50 144 LYS A CA 1
ATOM 1182 C C . LYS A 1 144 ? -2.100 4.029 -20.288 1.00 91.50 144 LYS A C 1
ATOM 1184 O O . LYS A 1 144 ? -2.897 3.121 -20.481 1.00 91.50 144 LYS A O 1
ATOM 1189 N N . SER A 1 145 ? -0.889 4.028 -20.844 1.00 94.69 145 SER A N 1
ATOM 1190 C CA . SER A 1 145 ? -0.464 2.984 -21.777 1.00 94.69 145 SER A CA 1
ATOM 1191 C C . SER A 1 145 ? 1.048 2.946 -21.919 1.00 94.69 145 SER A C 1
ATOM 1193 O O . SER A 1 145 ? 1.704 3.966 -22.145 1.00 94.69 145 SER A O 1
ATOM 1195 N N . ILE A 1 146 ? 1.603 1.734 -21.831 1.00 94.94 146 ILE A N 1
ATOM 1196 C CA . ILE A 1 146 ? 3.041 1.506 -21.992 1.00 94.94 146 ILE A CA 1
ATOM 1197 C C . ILE A 1 146 ? 3.457 1.860 -23.424 1.00 94.94 146 ILE A C 1
ATOM 1199 O O . ILE A 1 146 ? 4.429 2.582 -23.616 1.00 94.94 146 ILE A O 1
ATOM 1203 N N . HIS A 1 147 ? 2.706 1.414 -24.434 1.00 93.69 147 HIS A N 1
ATOM 1204 C CA . HIS A 1 147 ? 3.038 1.684 -25.836 1.00 93.69 147 HIS A CA 1
ATOM 1205 C C . HIS A 1 147 ? 3.004 3.179 -26.167 1.00 93.69 147 HIS A C 1
ATOM 1207 O O . HIS A 1 147 ? 3.947 3.684 -26.775 1.00 93.69 147 HIS A O 1
ATOM 1213 N N . GLU A 1 148 ? 1.964 3.898 -25.732 1.00 93.75 148 GLU A N 1
ATOM 1214 C CA . GLU A 1 148 ? 1.875 5.348 -25.952 1.00 93.75 148 GLU A CA 1
ATOM 1215 C C . GLU A 1 148 ? 3.022 6.086 -25.263 1.00 93.75 148 GLU A C 1
ATOM 1217 O O . GLU A 1 148 ? 3.591 7.016 -25.830 1.00 93.75 148 GLU A O 1
ATOM 1222 N N . PHE A 1 149 ? 3.420 5.643 -24.067 1.00 94.94 149 PHE A N 1
ATOM 1223 C CA . PHE A 1 149 ? 4.557 6.225 -23.366 1.00 94.94 149 PHE A CA 1
ATOM 1224 C C . PHE A 1 149 ? 5.872 6.076 -24.142 1.00 94.94 149 PHE A C 1
ATOM 1226 O O . PHE A 1 149 ? 6.633 7.042 -24.231 1.00 94.94 149 PHE A O 1
ATOM 1233 N N . PHE A 1 150 ? 6.135 4.910 -24.746 1.00 95.19 150 PHE A N 1
ATOM 1234 C CA . PHE A 1 150 ? 7.301 4.739 -25.620 1.00 95.19 150 PHE A CA 1
ATOM 1235 C C . PHE A 1 150 ? 7.212 5.647 -26.853 1.00 95.19 150 PHE A C 1
ATOM 1237 O O . PHE A 1 150 ? 8.187 6.336 -27.152 1.00 95.19 150 PHE A O 1
ATOM 1244 N N . LEU A 1 151 ? 6.056 5.709 -27.525 1.00 94.94 151 LEU A N 1
ATOM 1245 C CA . LEU A 1 151 ? 5.837 6.579 -28.691 1.00 94.94 151 LEU A CA 1
ATOM 1246 C C . LEU A 1 151 ? 6.087 8.060 -28.367 1.00 94.94 151 LEU A C 1
ATOM 1248 O O . LEU A 1 151 ? 6.801 8.738 -29.103 1.00 94.94 151 LEU A O 1
ATOM 1252 N N . ASN A 1 152 ? 5.585 8.542 -27.230 1.00 94.19 152 ASN A N 1
ATOM 1253 C CA . ASN A 1 152 ? 5.776 9.924 -26.780 1.00 94.19 152 ASN A CA 1
ATOM 1254 C C . ASN A 1 152 ? 7.237 10.247 -26.418 1.00 94.19 152 ASN A C 1
ATOM 1256 O O . ASN A 1 152 ? 7.636 11.409 -26.419 1.00 94.19 152 ASN A O 1
ATOM 1260 N N . ASN A 1 153 ? 8.054 9.227 -26.147 1.00 93.25 153 ASN A N 1
ATOM 1261 C CA . ASN A 1 153 ? 9.480 9.353 -25.855 1.00 93.25 153 ASN A CA 1
ATOM 1262 C C . ASN A 1 153 ? 10.358 8.867 -27.020 1.00 93.25 153 ASN A C 1
ATOM 1264 O O . ASN A 1 153 ? 11.468 8.385 -26.806 1.00 93.25 153 ASN A O 1
ATOM 1268 N N . TYR A 1 154 ? 9.885 9.027 -28.263 1.00 92.00 154 TYR A N 1
ATOM 1269 C CA . TYR A 1 154 ? 10.512 8.490 -29.475 1.00 92.00 154 TYR A CA 1
ATOM 1270 C C . TYR A 1 154 ? 12.036 8.695 -29.559 1.00 92.00 154 TYR A C 1
ATOM 1272 O O . TYR A 1 154 ? 12.773 7.770 -29.889 1.00 92.00 154 TYR A O 1
ATOM 1280 N N . HIS A 1 155 ? 12.533 9.889 -29.236 1.00 90.19 155 HIS A N 1
ATOM 1281 C CA . HIS A 1 155 ? 13.953 10.233 -29.385 1.00 90.19 155 HIS A CA 1
ATOM 1282 C C . HIS A 1 155 ? 14.849 9.809 -28.211 1.00 90.19 155 HIS A C 1
ATOM 1284 O O . HIS A 1 155 ? 16.031 10.152 -28.210 1.00 90.19 155 HIS A O 1
ATOM 1290 N N . LYS A 1 156 ? 14.314 9.108 -27.208 1.00 90.81 156 LYS A N 1
ATOM 1291 C CA . LYS A 1 156 ? 15.044 8.743 -25.991 1.00 90.81 156 LYS A CA 1
ATOM 1292 C C . LYS A 1 156 ? 15.073 7.231 -25.808 1.00 90.81 156 LYS A C 1
ATOM 1294 O O . LYS A 1 156 ? 14.146 6.528 -26.207 1.00 90.81 156 LYS A O 1
ATOM 1299 N N . ASP A 1 157 ? 16.127 6.746 -25.160 1.00 93.50 157 ASP A N 1
ATOM 1300 C CA . ASP A 1 157 ? 16.071 5.435 -24.524 1.00 93.50 157 ASP A CA 1
ATOM 1301 C C . ASP A 1 157 ? 15.141 5.531 -23.313 1.00 93.50 157 ASP A C 1
ATOM 1303 O O . ASP A 1 157 ? 15.187 6.498 -22.547 1.00 93.50 157 ASP A O 1
ATOM 1307 N N . VAL A 1 158 ? 14.279 4.537 -23.151 1.00 95.69 158 VAL A N 1
ATOM 1308 C CA . VAL A 1 158 ? 13.278 4.484 -22.089 1.00 95.69 158 VAL A CA 1
ATOM 1309 C C . VAL A 1 158 ? 13.437 3.171 -21.339 1.00 95.69 158 VAL A C 1
ATOM 1311 O O . VAL A 1 158 ? 13.427 2.098 -21.946 1.00 95.69 158 VAL A O 1
ATOM 1314 N N . TYR A 1 159 ? 13.546 3.272 -20.018 1.00 96.62 159 TYR A N 1
ATOM 1315 C CA . TYR A 1 159 ? 13.561 2.158 -19.081 1.00 96.62 159 TYR A CA 1
ATOM 1316 C C . TYR A 1 159 ? 12.378 2.298 -18.135 1.00 96.62 159 TYR A C 1
ATOM 1318 O O . TYR A 1 159 ? 12.280 3.262 -17.373 1.00 96.62 159 TYR A O 1
ATOM 1326 N N . LEU A 1 160 ? 11.477 1.329 -18.190 1.00 97.12 160 LEU A N 1
ATOM 1327 C CA . LEU A 1 160 ? 10.222 1.375 -17.465 1.00 97.12 160 LEU A CA 1
ATOM 1328 C C . LEU A 1 160 ? 10.113 0.145 -16.572 1.00 97.12 160 LEU A C 1
ATOM 1330 O O . LEU A 1 160 ? 9.971 -0.972 -17.064 1.00 97.12 160 LEU A O 1
ATOM 1334 N N . PHE A 1 161 ? 10.240 0.353 -15.265 1.00 97.44 161 PHE A N 1
ATOM 1335 C CA . PHE A 1 161 ? 10.194 -0.714 -14.277 1.00 97.44 161 PHE A CA 1
ATOM 1336 C C . PHE A 1 161 ? 8.754 -0.946 -13.834 1.00 97.44 161 PHE A C 1
ATOM 1338 O O . PHE A 1 161 ? 8.144 -0.090 -13.202 1.00 97.44 161 PHE A O 1
ATOM 1345 N N . HIS A 1 162 ? 8.199 -2.094 -14.195 1.00 96.94 162 HIS A N 1
ATOM 1346 C CA . HIS A 1 162 ? 6.829 -2.461 -13.870 1.00 96.94 162 HIS A CA 1
ATOM 1347 C C . HIS A 1 162 ? 6.824 -3.360 -12.642 1.00 96.94 162 HIS A C 1
ATOM 1349 O O . HIS A 1 162 ? 7.446 -4.425 -12.645 1.00 96.94 162 HIS A O 1
ATOM 1355 N N . ILE A 1 163 ? 6.148 -2.900 -11.595 1.00 96.06 163 ILE A N 1
ATOM 1356 C CA . ILE A 1 163 ? 6.117 -3.528 -10.275 1.00 96.06 163 ILE A CA 1
ATOM 1357 C C . ILE A 1 163 ? 4.677 -3.783 -9.822 1.00 96.06 163 ILE A C 1
ATOM 1359 O O . ILE A 1 163 ? 3.739 -3.207 -10.362 1.00 96.06 163 ILE A O 1
ATOM 1363 N N . SER A 1 164 ? 4.524 -4.652 -8.829 1.00 94.12 164 SER A N 1
ATOM 1364 C CA . SER A 1 164 ? 3.294 -4.895 -8.068 1.00 94.12 164 SER A CA 1
ATOM 1365 C C . SER A 1 164 ? 3.696 -5.507 -6.729 1.00 94.12 164 SER A C 1
ATOM 1367 O O . SER A 1 164 ? 4.683 -6.252 -6.660 1.00 94.12 164 SER A O 1
ATOM 1369 N N . ASN A 1 165 ? 2.920 -5.247 -5.681 1.00 91.88 165 ASN A N 1
ATOM 1370 C CA . ASN A 1 165 ? 3.072 -5.884 -4.376 1.00 91.88 165 ASN A CA 1
ATOM 1371 C C . ASN A 1 165 ? 2.911 -7.413 -4.462 1.00 91.88 165 ASN A C 1
ATOM 1373 O O . ASN A 1 165 ? 3.581 -8.153 -3.740 1.00 91.88 165 ASN A O 1
ATOM 1377 N N . ASP A 1 166 ? 2.051 -7.906 -5.358 1.00 91.62 166 ASP A N 1
ATOM 1378 C CA . ASP A 1 166 ? 1.851 -9.346 -5.548 1.00 91.62 166 ASP A CA 1
ATOM 1379 C C . ASP A 1 166 ? 3.070 -9.998 -6.210 1.00 91.62 166 ASP A C 1
ATOM 1381 O O . ASP A 1 166 ? 3.502 -11.073 -5.788 1.00 91.62 166 ASP A O 1
ATOM 1385 N N . TRP A 1 167 ? 3.678 -9.334 -7.196 1.00 94.31 167 TRP A N 1
ATOM 1386 C CA . TRP A 1 167 ? 4.883 -9.838 -7.862 1.00 94.31 167 TRP A CA 1
ATOM 1387 C C . TRP A 1 167 ? 6.095 -9.866 -6.932 1.00 94.31 167 TRP A C 1
ATOM 1389 O O . TRP A 1 167 ? 6.865 -10.823 -6.971 1.00 94.31 167 TRP A O 1
ATOM 1399 N N . GLU A 1 168 ? 6.252 -8.866 -6.060 1.00 92.81 168 GLU A N 1
ATOM 1400 C CA . GLU A 1 168 ? 7.307 -8.880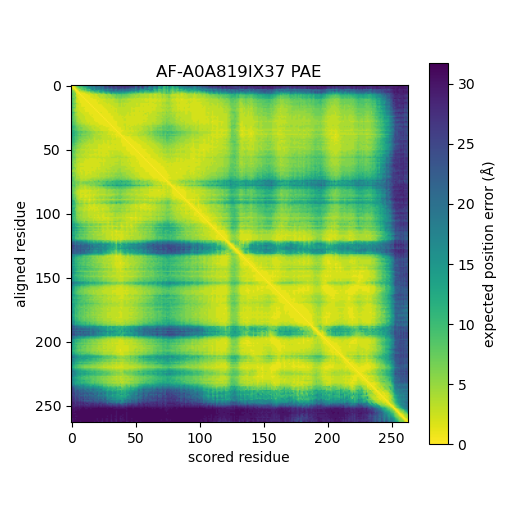 -5.041 1.00 92.81 168 GLU A CA 1
ATOM 1401 C C . GLU A 1 168 ? 7.162 -10.067 -4.083 1.00 92.81 168 GLU A C 1
ATOM 1403 O O . GLU A 1 168 ? 8.147 -10.736 -3.769 1.00 92.81 168 GLU A O 1
ATOM 1408 N N . LYS A 1 169 ? 5.934 -10.360 -3.639 1.00 91.50 169 LYS A N 1
ATOM 1409 C CA . LYS A 1 169 ? 5.661 -11.486 -2.734 1.00 91.50 169 LYS A CA 1
ATOM 1410 C C . LYS A 1 169 ? 5.893 -12.838 -3.400 1.00 91.50 169 LYS A C 1
ATOM 1412 O O . LYS A 1 169 ? 6.338 -13.769 -2.733 1.00 91.50 169 LYS A O 1
ATOM 1417 N N . GLN A 1 170 ? 5.571 -12.956 -4.686 1.00 94.31 170 GLN A N 1
ATOM 1418 C CA . GLN A 1 170 ? 5.714 -14.200 -5.445 1.00 94.31 170 GLN A CA 1
ATOM 1419 C C . GLN A 1 170 ? 7.165 -14.478 -5.855 1.00 94.31 170 GLN A C 1
ATOM 1421 O O . GLN A 1 170 ? 7.594 -15.629 -5.813 1.00 94.31 170 GLN A O 1
ATOM 1426 N N . ASP A 1 171 ? 7.926 -13.446 -6.231 1.00 94.62 171 ASP A N 1
ATOM 1427 C CA . ASP A 1 171 ? 9.306 -13.578 -6.704 1.00 94.62 171 ASP A CA 1
ATOM 1428 C C . ASP A 1 171 ? 10.189 -12.423 -6.214 1.00 94.62 171 ASP A C 1
ATOM 1430 O O . ASP A 1 171 ? 10.660 -11.551 -6.957 1.00 94.62 171 ASP A O 1
ATOM 1434 N N . GLN A 1 172 ? 10.446 -12.449 -4.909 1.00 93.69 172 GLN A N 1
ATOM 1435 C CA . GLN A 1 172 ? 11.257 -11.444 -4.232 1.00 93.69 172 GLN A CA 1
ATOM 1436 C C . GLN A 1 172 ? 12.688 -11.378 -4.797 1.00 93.69 172 GLN A C 1
ATOM 1438 O O . GLN A 1 172 ? 13.300 -10.310 -4.876 1.00 93.69 172 GLN A O 1
ATOM 1443 N N . ALA A 1 173 ? 13.237 -12.518 -5.230 1.00 94.56 173 ALA A N 1
ATOM 1444 C CA . ALA A 1 173 ? 14.580 -12.590 -5.792 1.00 94.56 173 ALA A CA 1
ATOM 1445 C C . ALA A 1 173 ? 14.684 -11.825 -7.119 1.00 94.56 173 ALA A C 1
ATOM 1447 O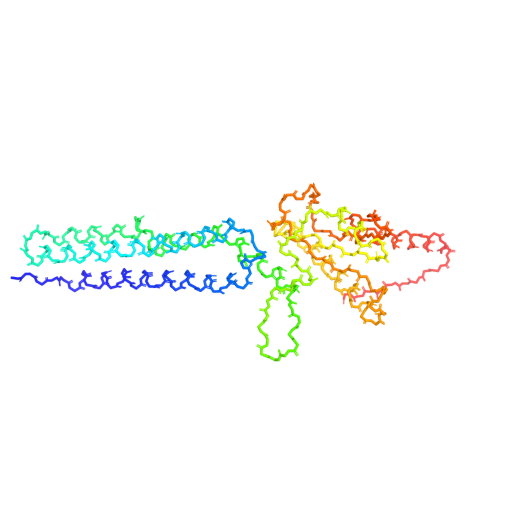 O . ALA A 1 173 ? 15.646 -11.074 -7.317 1.00 94.56 173 ALA A O 1
ATOM 1448 N N . ASN A 1 174 ? 13.713 -11.990 -8.023 1.00 94.81 174 ASN A N 1
ATOM 1449 C CA . ASN A 1 174 ? 13.660 -11.214 -9.258 1.00 94.81 174 ASN A CA 1
ATOM 1450 C C . ASN A 1 174 ? 13.399 -9.729 -8.985 1.00 94.81 174 ASN A C 1
ATOM 1452 O O . ASN A 1 174 ? 14.087 -8.886 -9.563 1.00 94.81 174 ASN A O 1
ATOM 1456 N N . TRP A 1 175 ? 12.500 -9.401 -8.050 1.00 94.38 175 TRP A N 1
ATOM 1457 C CA . TRP A 1 175 ? 12.251 -8.014 -7.644 1.00 94.38 175 TRP A CA 1
ATOM 1458 C C . TRP A 1 175 ? 13.552 -7.292 -7.263 1.00 94.38 175 TRP A C 1
ATOM 1460 O O . TRP A 1 175 ? 13.874 -6.248 -7.835 1.00 94.38 175 TRP A O 1
ATOM 1470 N N . TYR A 1 176 ? 14.373 -7.892 -6.390 1.00 93.25 176 TYR A N 1
ATOM 1471 C CA . TYR A 1 176 ? 15.657 -7.304 -5.986 1.00 93.25 176 TYR A CA 1
ATOM 1472 C C . TYR A 1 176 ? 16.651 -7.181 -7.147 1.00 93.25 176 TYR A C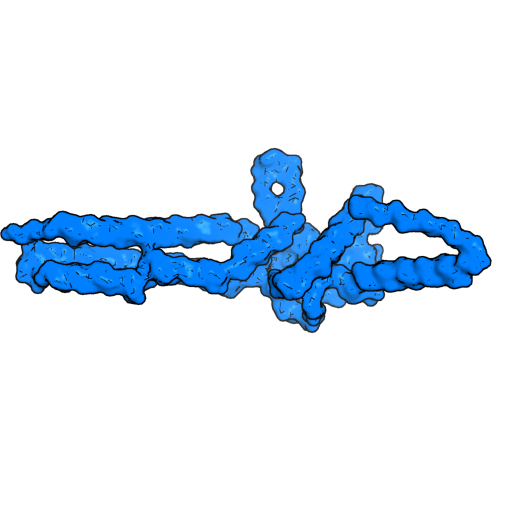 1
ATOM 1474 O O . TYR A 1 176 ? 17.397 -6.200 -7.215 1.00 93.25 176 TYR A O 1
ATOM 1482 N N . LYS A 1 177 ? 16.696 -8.164 -8.057 1.00 94.56 177 LYS A N 1
ATOM 1483 C CA . LYS A 1 177 ? 17.580 -8.130 -9.235 1.00 94.56 177 LYS A CA 1
ATOM 1484 C C . LYS A 1 177 ? 17.209 -6.986 -10.175 1.00 94.56 177 LYS A C 1
ATOM 1486 O O . LYS A 1 177 ? 18.088 -6.202 -10.538 1.00 94.56 177 LYS A O 1
ATOM 1491 N N . GLN A 1 178 ? 15.928 -6.868 -10.518 1.00 95.31 178 GLN A N 1
ATOM 1492 C CA . GLN A 1 178 ? 15.414 -5.800 -11.375 1.00 95.31 178 GLN A CA 1
ATOM 1493 C C . GLN A 1 178 ? 15.622 -4.434 -10.710 1.00 95.31 178 GLN A C 1
ATOM 1495 O O . GLN A 1 178 ? 16.183 -3.539 -11.333 1.00 95.31 178 GLN A O 1
ATOM 1500 N N . LEU A 1 179 ? 15.311 -4.288 -9.417 1.00 94.88 179 LEU A N 1
ATOM 1501 C CA . LEU A 1 179 ? 15.528 -3.039 -8.678 1.00 94.88 179 LEU A CA 1
ATOM 1502 C C . LEU A 1 179 ? 16.999 -2.589 -8.706 1.00 94.88 179 LEU A C 1
ATOM 1504 O O . LEU A 1 179 ? 17.301 -1.430 -9.000 1.00 94.88 179 LEU A O 1
ATOM 1508 N N . ARG A 1 180 ? 17.938 -3.507 -8.436 1.00 93.38 180 ARG A N 1
ATOM 1509 C CA . ARG A 1 180 ? 19.381 -3.212 -8.493 1.00 93.38 180 ARG A CA 1
ATOM 1510 C C . ARG A 1 180 ? 19.820 -2.800 -9.893 1.00 93.38 180 ARG A C 1
ATOM 1512 O O . ARG A 1 180 ? 20.574 -1.834 -10.024 1.00 93.38 180 ARG A O 1
ATOM 1519 N N . LEU A 1 181 ? 19.351 -3.507 -10.923 1.00 93.31 181 LEU A N 1
ATOM 1520 C CA . LEU A 1 181 ? 19.641 -3.161 -12.312 1.00 93.31 181 LEU A CA 1
ATOM 1521 C C . LEU A 1 181 ? 19.096 -1.769 -12.648 1.00 93.31 181 LEU A C 1
ATOM 1523 O O . LEU A 1 181 ? 19.834 -0.945 -13.180 1.00 93.31 181 LEU A O 1
ATOM 1527 N N . PHE A 1 182 ? 17.848 -1.479 -12.281 1.00 94.38 182 PHE A N 1
ATOM 1528 C CA . PHE A 1 182 ? 17.207 -0.192 -12.528 1.00 94.38 182 PHE A CA 1
ATOM 1529 C C . PHE A 1 182 ? 18.007 0.972 -11.926 1.00 94.38 182 PHE A C 1
ATOM 1531 O O . PHE A 1 182 ? 18.341 1.922 -12.635 1.00 94.38 182 PHE A O 1
ATOM 1538 N N . TYR A 1 183 ? 18.419 0.871 -10.657 1.00 92.19 183 TYR A N 1
ATOM 1539 C CA . TYR A 1 183 ? 19.272 1.894 -10.041 1.00 92.19 183 TYR A CA 1
ATOM 1540 C C . TYR A 1 183 ? 20.658 1.991 -10.670 1.00 92.19 183 TYR A C 1
ATOM 1542 O O . TYR A 1 183 ? 21.208 3.089 -10.770 1.00 92.19 183 TYR A O 1
ATOM 1550 N N . SER A 1 184 ? 21.253 0.862 -11.058 1.00 90.69 184 SER A N 1
ATOM 1551 C CA . SER A 1 184 ? 22.554 0.857 -11.727 1.00 90.69 184 SER A CA 1
ATOM 1552 C C . SER A 1 184 ? 22.481 1.593 -13.064 1.00 90.69 184 SER A C 1
ATOM 1554 O O . SER A 1 184 ? 23.335 2.439 -13.332 1.00 90.69 184 SER A O 1
ATOM 1556 N N . LEU A 1 185 ? 21.428 1.346 -13.850 1.00 90.56 185 LEU A N 1
ATOM 1557 C CA . LEU A 1 185 ? 21.168 2.046 -15.105 1.00 90.56 185 LEU A CA 1
ATOM 1558 C C . LEU A 1 185 ? 20.965 3.546 -14.866 1.00 90.56 185 LEU A C 1
ATOM 1560 O O . LEU A 1 185 ? 21.639 4.349 -15.508 1.00 90.56 185 LEU A O 1
ATOM 1564 N N . GLN A 1 186 ? 20.130 3.929 -13.893 1.00 88.94 186 GLN A N 1
ATOM 1565 C CA . GLN A 1 186 ? 19.915 5.337 -13.535 1.00 88.94 186 GLN A CA 1
ATOM 1566 C C . GLN A 1 186 ? 21.218 6.057 -13.171 1.00 88.94 186 GLN A C 1
ATOM 1568 O O . GLN A 1 186 ? 21.457 7.169 -13.636 1.00 88.94 186 GLN A O 1
ATOM 1573 N N . LYS A 1 187 ? 22.078 5.422 -12.368 1.00 87.12 187 LYS A N 1
ATOM 1574 C CA . LYS A 1 187 ? 23.369 5.996 -11.960 1.00 87.12 187 LYS A CA 1
ATOM 1575 C C . LYS A 1 187 ? 24.348 6.124 -13.123 1.00 87.12 187 LYS A C 1
ATOM 1577 O O . LYS A 1 187 ? 25.065 7.114 -13.212 1.00 87.12 187 LYS A O 1
ATOM 1582 N N . SER A 1 188 ? 24.366 5.145 -14.029 1.00 84.06 188 SER A N 1
ATOM 1583 C CA . SER A 1 188 ? 25.304 5.120 -15.161 1.00 84.06 188 SER A CA 1
ATOM 1584 C C . SER A 1 188 ? 25.127 6.287 -16.140 1.00 84.06 188 SER A C 1
ATOM 1586 O O . SER A 1 188 ? 26.029 6.566 -16.926 1.00 84.06 188 SER A O 1
ATOM 1588 N N . VAL A 1 189 ? 23.991 6.989 -16.070 1.00 82.31 189 VAL A N 1
ATOM 1589 C CA . VAL A 1 189 ? 23.637 8.081 -16.982 1.00 82.31 189 VAL A CA 1
ATOM 1590 C C . VAL A 1 189 ? 23.611 9.460 -16.316 1.00 82.31 189 VAL A C 1
ATOM 1592 O O . VAL A 1 189 ? 23.186 10.431 -16.940 1.00 82.31 189 VAL A O 1
ATOM 1595 N N . GLU A 1 190 ? 24.047 9.578 -15.055 1.00 73.56 190 GLU A N 1
ATOM 1596 C CA . GLU A 1 190 ? 24.027 10.846 -14.305 1.00 73.56 190 GLU A CA 1
ATOM 1597 C C . GLU A 1 190 ? 24.909 11.936 -14.952 1.00 73.56 190 GLU A C 1
ATOM 1599 O O . GLU A 1 190 ? 24.638 13.121 -14.775 1.00 73.56 190 GLU A O 1
ATOM 1604 N N . THR A 1 191 ? 25.914 11.551 -15.747 1.00 71.94 191 THR A N 1
ATOM 1605 C CA . THR A 1 191 ? 26.851 12.458 -16.438 1.00 71.94 191 THR A CA 1
ATOM 1606 C C . THR A 1 191 ? 26.469 12.772 -17.889 1.00 71.94 191 THR A C 1
ATOM 1608 O O . THR A 1 191 ? 27.163 13.540 -18.557 1.00 71.94 191 THR A O 1
ATOM 1611 N N . ILE A 1 192 ? 25.379 12.192 -18.402 1.00 79.88 192 ILE A N 1
ATOM 1612 C CA . ILE A 1 192 ? 24.918 12.413 -19.778 1.00 79.88 192 ILE A CA 1
ATOM 1613 C C . ILE A 1 192 ? 24.187 13.760 -19.867 1.00 79.88 192 ILE A C 1
ATOM 1615 O O . ILE A 1 192 ? 23.431 14.131 -18.972 1.00 79.88 192 ILE A O 1
ATOM 1619 N N . SER A 1 193 ? 24.382 14.494 -20.971 1.00 76.50 193 SER A N 1
ATOM 1620 C CA . SER A 1 193 ? 23.656 15.743 -21.243 1.00 76.50 193 SER A CA 1
ATOM 1621 C C . SER A 1 193 ? 22.139 15.529 -21.213 1.00 76.50 193 SER A C 1
ATOM 1623 O O . SER A 1 193 ? 21.653 14.584 -21.833 1.00 76.50 193 SER A O 1
ATOM 1625 N N . GLU A 1 194 ? 21.388 16.453 -20.610 1.00 75.38 194 GLU A N 1
ATOM 1626 C CA . GLU A 1 194 ? 19.940 16.312 -20.380 1.00 75.38 194 GLU A CA 1
ATOM 1627 C C . GLU A 1 194 ? 19.131 15.977 -21.650 1.00 75.38 194 GLU A C 1
ATOM 1629 O O . GLU A 1 194 ? 18.216 15.158 -21.621 1.00 75.38 194 GLU A O 1
ATOM 1634 N N . SER A 1 195 ? 19.517 16.528 -22.807 1.00 74.50 195 SER A N 1
ATOM 1635 C CA . SER A 1 195 ? 18.863 16.273 -24.101 1.00 74.50 195 SER A CA 1
ATOM 1636 C C . SER A 1 195 ? 19.023 14.844 -24.633 1.00 74.50 195 SER A C 1
ATOM 1638 O O . SER A 1 195 ? 18.261 14.430 -25.502 1.00 74.50 195 SER A O 1
ATOM 1640 N N . LYS A 1 196 ? 19.995 14.087 -24.116 1.00 77.62 196 LYS A N 1
ATOM 1641 C CA . LYS A 1 196 ? 20.292 12.694 -24.491 1.00 77.62 196 LYS A CA 1
ATOM 1642 C C . LYS A 1 196 ? 20.058 11.717 -23.342 1.00 77.62 196 LYS A C 1
ATOM 1644 O O . LYS A 1 196 ? 20.354 10.533 -23.476 1.00 77.62 196 LYS A O 1
ATOM 1649 N N . LYS A 1 197 ? 19.584 12.210 -22.199 1.00 86.88 197 LYS A N 1
ATOM 1650 C CA . LYS A 1 197 ? 19.426 11.403 -20.998 1.00 86.88 197 LYS A CA 1
ATOM 1651 C C . LYS A 1 197 ? 18.266 10.418 -21.183 1.00 86.88 197 LYS A C 1
ATOM 1653 O O . LYS A 1 197 ? 17.179 10.847 -21.589 1.00 86.88 197 LYS A O 1
ATOM 1658 N N . PRO A 1 198 ? 18.472 9.122 -20.892 1.00 92.56 198 PRO A N 1
ATOM 1659 C CA . PRO A 1 198 ? 17.389 8.154 -20.920 1.00 92.56 198 PRO A CA 1
ATOM 1660 C C . PRO A 1 198 ? 16.295 8.503 -19.914 1.00 92.56 198 PRO A C 1
ATOM 1662 O O . PRO A 1 198 ? 16.549 9.109 -18.870 1.00 92.56 198 PRO A O 1
ATOM 1665 N N . VAL A 1 199 ? 15.073 8.094 -20.228 1.00 93.88 199 VAL A N 1
ATOM 1666 C CA . VAL A 1 199 ? 13.917 8.248 -19.349 1.00 93.88 199 VAL A CA 1
ATOM 1667 C C . VAL A 1 199 ? 13.811 7.020 -18.462 1.00 93.88 199 VAL A C 1
ATOM 1669 O O . VAL A 1 199 ? 13.838 5.892 -18.952 1.00 93.88 199 VAL A O 1
ATOM 1672 N N . PHE A 1 200 ? 13.655 7.251 -17.163 1.00 94.75 200 PHE A N 1
ATOM 1673 C CA . PHE A 1 200 ? 13.408 6.207 -16.180 1.00 94.75 200 PHE A CA 1
ATOM 1674 C C . PHE A 1 200 ? 12.066 6.453 -15.519 1.00 94.75 200 PHE A C 1
ATOM 1676 O O . PHE A 1 200 ? 11.831 7.545 -15.008 1.00 94.75 200 PHE A O 1
ATOM 1683 N N . LEU A 1 201 ? 11.216 5.435 -15.510 1.00 95.75 201 LEU A N 1
ATOM 1684 C CA . LEU A 1 201 ? 9.908 5.487 -14.874 1.00 95.75 201 LEU A CA 1
ATOM 1685 C C . LEU A 1 201 ? 9.626 4.161 -14.173 1.00 95.75 201 LEU A C 1
ATOM 1687 O O . LEU A 1 201 ? 10.084 3.109 -14.618 1.00 95.75 201 LEU A O 1
ATOM 1691 N N . VAL A 1 202 ? 8.866 4.212 -13.092 1.00 96.69 202 VAL A N 1
ATOM 1692 C CA . VAL A 1 202 ? 8.347 3.052 -12.378 1.00 96.69 202 VAL A CA 1
ATOM 1693 C C . VAL A 1 202 ? 6.831 3.077 -12.510 1.00 96.69 202 VAL A C 1
ATOM 1695 O O . VAL A 1 202 ? 6.205 4.078 -12.178 1.00 96.69 202 VAL A O 1
ATOM 1698 N N . ILE A 1 203 ? 6.235 1.993 -12.995 1.00 95.44 203 ILE A N 1
ATOM 1699 C CA . ILE A 1 203 ? 4.783 1.811 -12.993 1.00 95.44 203 ILE A CA 1
ATOM 1700 C C . ILE A 1 203 ? 4.434 0.815 -11.900 1.00 95.44 203 ILE A C 1
ATOM 1702 O O . ILE A 1 203 ? 4.851 -0.340 -11.973 1.00 95.44 203 ILE A O 1
ATOM 1706 N N . ASP A 1 204 ? 3.609 1.241 -10.950 1.00 94.94 204 ASP A N 1
ATOM 1707 C CA . ASP A 1 204 ? 2.921 0.330 -10.040 1.00 94.94 204 ASP A CA 1
ATOM 1708 C C . ASP A 1 204 ? 1.645 -0.213 -10.703 1.00 94.94 204 ASP A C 1
ATOM 1710 O O . ASP A 1 204 ? 0.715 0.536 -11.002 1.00 94.94 204 ASP A O 1
ATOM 1714 N N . HIS A 1 205 ? 1.606 -1.516 -10.976 1.00 94.62 205 HIS A N 1
ATOM 1715 C CA . HIS A 1 205 ? 0.432 -2.179 -11.534 1.00 94.62 205 HIS A CA 1
ATOM 1716 C C . HIS A 1 205 ? -0.761 -2.133 -10.581 1.00 94.62 205 HIS A C 1
ATOM 1718 O O . HIS A 1 205 ? -1.892 -2.089 -11.059 1.00 94.62 205 HIS A O 1
ATOM 1724 N N . ASP A 1 206 ? -0.522 -2.117 -9.266 1.00 92.50 206 ASP A N 1
ATOM 1725 C CA . ASP A 1 206 ? -1.601 -2.093 -8.283 1.00 92.50 206 ASP A CA 1
ATOM 1726 C C . ASP A 1 206 ? -2.376 -0.776 -8.401 1.00 92.50 206 ASP A C 1
ATOM 1728 O O . ASP A 1 206 ? -3.601 -0.784 -8.340 1.00 92.50 206 ASP A O 1
ATOM 1732 N N . LEU A 1 207 ? -1.681 0.335 -8.678 1.00 93.69 207 LEU A N 1
ATOM 1733 C CA . LEU A 1 207 ? -2.276 1.641 -8.979 1.00 93.69 207 LEU A CA 1
ATOM 1734 C C . LEU A 1 207 ? -2.881 1.718 -10.394 1.00 93.69 207 LEU A C 1
ATOM 1736 O O . LEU A 1 207 ? -3.915 2.352 -10.599 1.00 93.69 207 LEU A O 1
ATOM 1740 N N . HIS A 1 208 ? -2.248 1.068 -11.375 1.00 94.12 208 HIS A N 1
ATOM 1741 C CA . HIS A 1 208 ? -2.601 1.140 -12.800 1.00 94.12 208 HIS A CA 1
ATOM 1742 C C . HIS A 1 208 ? -3.155 -0.192 -13.329 1.00 94.12 208 HIS A C 1
ATOM 1744 O O . HIS A 1 208 ? -2.664 -0.747 -14.314 1.00 94.12 208 HIS A O 1
ATOM 1750 N N . THR A 1 209 ? -4.203 -0.711 -12.685 1.00 91.81 209 THR A N 1
ATOM 1751 C CA . THR A 1 209 ? -4.784 -2.040 -12.987 1.00 91.81 209 THR A CA 1
ATOM 1752 C C . THR A 1 209 ? -5.421 -2.156 -14.373 1.00 91.81 209 THR A C 1
ATOM 1754 O O . THR A 1 209 ? -5.636 -3.262 -14.863 1.00 91.81 209 THR A O 1
ATOM 1757 N N . HIS A 1 210 ? -5.700 -1.025 -15.021 1.00 92.00 210 HIS A N 1
ATOM 1758 C CA . HIS A 1 210 ? -6.274 -0.945 -16.363 1.00 92.00 210 HIS A CA 1
ATOM 1759 C C . HIS A 1 210 ? -5.268 -1.245 -17.489 1.00 92.00 210 HIS A C 1
ATOM 1761 O O . HIS A 1 210 ? -5.659 -1.292 -18.651 1.00 92.00 210 HIS A O 1
ATOM 1767 N N . LEU A 1 211 ? -3.975 -1.402 -17.183 1.00 92.12 211 LEU A N 1
ATOM 1768 C CA . LEU A 1 211 ? -2.960 -1.688 -18.194 1.00 92.12 211 LEU A CA 1
ATOM 1769 C C . LEU A 1 211 ? -3.089 -3.124 -18.722 1.00 92.12 211 LEU A C 1
ATOM 1771 O O . LEU A 1 211 ? -2.947 -4.082 -17.965 1.00 92.12 211 LEU A O 1
ATOM 1775 N N . ASP A 1 212 ? -3.248 -3.267 -20.041 1.00 85.75 212 ASP A N 1
ATOM 1776 C CA . ASP A 1 212 ? -3.384 -4.572 -20.713 1.00 85.75 212 ASP A CA 1
ATOM 1777 C C . ASP A 1 212 ? -2.156 -5.478 -20.539 1.00 85.75 212 ASP A C 1
ATOM 1779 O O . ASP A 1 212 ? -2.254 -6.707 -20.519 1.00 85.75 212 ASP A O 1
ATOM 1783 N N . LYS A 1 213 ? -0.964 -4.879 -20.431 1.00 86.94 213 LYS A N 1
ATOM 1784 C CA . LYS A 1 213 ? 0.272 -5.625 -20.191 1.00 86.94 213 LYS A CA 1
ATOM 1785 C C . LYS A 1 213 ? 0.372 -5.988 -18.720 1.00 86.94 213 LYS A C 1
ATOM 1787 O O . LYS A 1 213 ? 0.622 -5.123 -17.888 1.00 86.94 213 LYS A O 1
ATOM 1792 N N . LYS A 1 214 ? 0.261 -7.282 -18.430 1.00 89.56 214 LYS A N 1
ATOM 1793 C CA . LYS A 1 214 ? 0.407 -7.841 -17.087 1.00 89.56 214 LYS A CA 1
ATOM 1794 C C . LYS A 1 214 ? 1.459 -8.956 -17.089 1.00 89.56 214 LYS A C 1
ATOM 1796 O O . LYS A 1 214 ? 1.121 -10.100 -17.392 1.00 89.56 214 LYS A O 1
ATOM 1801 N N . PRO A 1 215 ? 2.738 -8.646 -16.816 1.00 92.12 215 PRO A N 1
ATOM 1802 C CA . PRO A 1 215 ? 3.759 -9.674 -16.666 1.00 92.12 215 PRO A CA 1
ATOM 1803 C C . PRO A 1 215 ? 3.471 -10.546 -15.431 1.00 92.12 215 PRO A C 1
ATOM 1805 O O . PRO A 1 215 ? 2.725 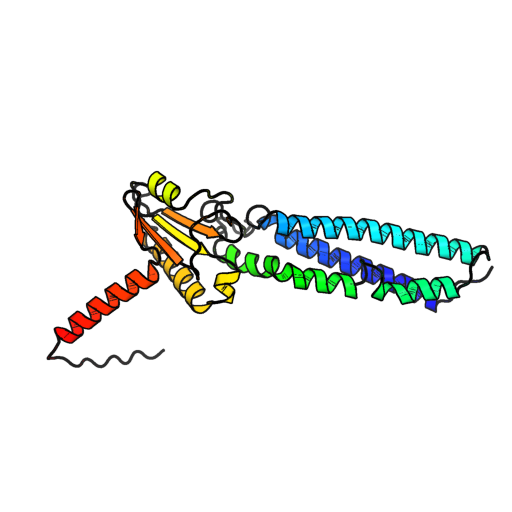-10.163 -14.531 1.00 92.12 215 PRO A O 1
ATOM 1808 N N . ASN A 1 216 ? 4.076 -11.733 -15.384 1.00 91.44 216 ASN A N 1
ATOM 1809 C CA . ASN A 1 216 ? 3.927 -12.658 -14.250 1.00 91.44 216 ASN A CA 1
ATOM 1810 C C . ASN A 1 216 ? 4.850 -12.315 -13.064 1.00 91.44 216 ASN A C 1
ATOM 1812 O O . ASN A 1 216 ? 4.769 -12.946 -12.018 1.00 91.44 216 ASN A O 1
ATOM 1816 N N . THR A 1 217 ? 5.768 -11.368 -13.245 1.00 95.19 217 THR A N 1
ATOM 1817 C CA . THR A 1 217 ? 6.734 -10.905 -12.244 1.00 95.19 217 THR A CA 1
ATOM 1818 C C . THR A 1 217 ? 7.176 -9.487 -12.604 1.00 95.19 217 THR A C 1
ATOM 1820 O O . THR A 1 217 ? 6.851 -8.989 -13.685 1.00 95.19 217 THR A O 1
ATOM 1823 N N . CYS A 1 218 ? 7.938 -8.834 -11.731 1.00 95.44 218 CYS A N 1
ATOM 1824 C CA . CYS A 1 218 ? 8.476 -7.511 -12.018 1.00 95.44 218 CYS A CA 1
ATOM 1825 C C . CYS A 1 218 ? 9.452 -7.549 -13.201 1.00 95.44 218 CYS A C 1
ATOM 1827 O O . CYS A 1 218 ? 10.338 -8.404 -13.270 1.00 95.44 218 CYS A O 1
ATOM 1829 N N . VAL A 1 219 ? 9.341 -6.584 -14.108 1.00 96.69 219 VAL A N 1
ATOM 1830 C CA . VAL A 1 219 ? 10.190 -6.507 -15.304 1.00 96.69 219 VAL A CA 1
ATOM 1831 C C . VAL A 1 219 ? 10.581 -5.073 -15.608 1.00 96.69 219 VAL A C 1
ATOM 1833 O O . VAL A 1 219 ? 9.837 -4.135 -15.326 1.00 96.69 219 VAL A O 1
ATOM 1836 N N . ILE A 1 220 ? 11.744 -4.899 -16.227 1.00 97.62 220 ILE A N 1
ATOM 1837 C CA . ILE A 1 220 ? 12.116 -3.632 -16.853 1.00 97.62 220 ILE A CA 1
ATOM 1838 C C . ILE A 1 220 ? 11.846 -3.750 -18.348 1.00 97.62 220 ILE A C 1
ATOM 1840 O O . ILE A 1 220 ? 12.542 -4.482 -19.054 1.00 97.62 220 ILE A O 1
ATOM 1844 N N . TYR A 1 221 ? 10.881 -2.981 -18.840 1.00 96.94 221 TYR A N 1
ATOM 1845 C CA . TYR A 1 221 ? 10.747 -2.741 -20.268 1.00 96.94 221 TYR A CA 1
ATOM 1846 C C . TYR A 1 221 ? 11.856 -1.794 -20.716 1.00 96.94 221 TYR A C 1
ATOM 1848 O O . TYR A 1 221 ? 12.141 -0.792 -20.057 1.00 96.94 221 TYR A O 1
ATOM 1856 N N . HIS A 1 222 ? 12.451 -2.091 -21.863 1.00 96.44 222 HIS A N 1
ATOM 1857 C CA . HIS A 1 222 ? 13.408 -1.216 -22.523 1.00 96.44 222 HIS A CA 1
ATOM 1858 C C . HIS A 1 222 ? 12.985 -0.973 -23.964 1.00 96.44 222 HIS A C 1
ATOM 1860 O O . HIS A 1 222 ? 12.559 -1.890 -24.675 1.00 96.44 222 HIS A O 1
ATOM 1866 N N . GLY A 1 223 ? 13.152 0.259 -24.418 1.00 95.12 223 GLY A N 1
ATOM 1867 C CA . GLY A 1 223 ? 12.793 0.650 -25.766 1.00 95.12 223 GLY A CA 1
ATOM 1868 C C . GLY A 1 223 ? 13.409 1.970 -26.180 1.00 95.12 223 GLY A C 1
ATOM 1869 O O . GLY A 1 223 ? 13.875 2.751 -25.355 1.00 95.12 223 GLY A O 1
ATOM 1870 N N . ASN A 1 224 ? 13.401 2.189 -27.486 1.00 93.62 224 ASN A N 1
ATOM 1871 C CA . ASN A 1 224 ? 13.864 3.403 -28.135 1.00 93.62 224 ASN A CA 1
ATOM 1872 C C . ASN A 1 224 ? 13.170 3.557 -29.492 1.00 93.62 224 ASN A C 1
ATOM 1874 O O . ASN A 1 224 ? 12.543 2.612 -29.994 1.00 93.62 224 ASN A O 1
ATOM 1878 N N . GLN A 1 225 ? 13.240 4.759 -30.074 1.00 92.50 225 GLN A N 1
ATOM 1879 C CA . GLN A 1 225 ? 12.585 5.066 -31.355 1.00 92.50 225 GLN A CA 1
ATOM 1880 C C . GLN A 1 225 ? 11.089 4.725 -31.327 1.00 92.50 225 GLN A C 1
ATOM 1882 O O . GLN A 1 225 ? 10.547 4.151 -32.266 1.00 92.50 225 GLN A O 1
ATOM 1887 N N . GLY A 1 226 ? 10.429 5.004 -30.199 1.00 90.75 226 GLY A N 1
ATOM 1888 C CA . GLY A 1 226 ? 8.996 4.763 -30.031 1.00 90.75 226 GLY A CA 1
ATOM 1889 C C . GLY A 1 226 ? 8.594 3.298 -29.873 1.00 90.75 226 GLY A C 1
ATOM 1890 O O . GLY A 1 226 ? 7.405 3.001 -29.838 1.00 90.75 226 GLY A O 1
ATOM 1891 N N . THR A 1 227 ? 9.554 2.373 -29.790 1.00 93.81 227 THR A N 1
ATOM 1892 C CA . THR A 1 227 ? 9.281 0.930 -29.812 1.00 93.81 227 THR A CA 1
ATOM 1893 C C . THR A 1 227 ? 9.897 0.216 -28.622 1.00 93.81 227 THR A C 1
ATOM 1895 O O . THR A 1 227 ? 11.031 0.490 -28.228 1.00 93.81 227 THR A O 1
ATOM 1898 N N . ILE A 1 228 ? 9.161 -0.752 -28.079 1.00 94.69 228 ILE A N 1
ATOM 1899 C CA . ILE A 1 228 ? 9.674 -1.658 -27.054 1.00 94.69 228 ILE A CA 1
ATOM 1900 C C . ILE A 1 228 ? 10.637 -2.630 -27.736 1.00 94.69 228 ILE A C 1
ATOM 1902 O O . ILE A 1 228 ? 10.264 -3.338 -28.668 1.00 94.69 228 ILE A O 1
ATOM 1906 N N . LYS A 1 229 ? 11.892 -2.645 -27.286 1.00 94.19 229 LYS A N 1
ATOM 1907 C CA . LYS A 1 229 ? 12.936 -3.561 -27.769 1.00 94.19 229 LYS A CA 1
ATOM 1908 C C . LYS A 1 229 ? 13.084 -4.790 -26.875 1.00 94.19 229 LYS A C 1
ATOM 1910 O O . LYS A 1 229 ? 13.627 -5.796 -27.316 1.00 94.19 229 LYS A O 1
ATOM 1915 N N . SER A 1 230 ? 12.657 -4.690 -25.619 1.00 93.62 230 SER A N 1
ATOM 1916 C CA . SER A 1 230 ? 12.714 -5.767 -24.639 1.00 93.62 230 SER A CA 1
ATOM 1917 C C . SER A 1 230 ? 11.605 -5.603 -23.611 1.00 93.62 230 SER A C 1
ATOM 1919 O O . SER A 1 230 ? 11.465 -4.528 -23.031 1.00 93.62 230 SER A O 1
ATOM 1921 N N . GLU A 1 231 ? 10.869 -6.678 -23.349 1.00 93.25 231 GLU A N 1
ATOM 1922 C CA . GLU A 1 231 ? 9.835 -6.724 -22.306 1.00 93.25 231 GLU A CA 1
ATOM 1923 C C . GLU A 1 231 ? 10.373 -7.203 -20.952 1.00 93.25 231 GLU A C 1
ATOM 1925 O O . GLU A 1 231 ? 9.789 -6.895 -19.923 1.00 93.25 231 GLU A O 1
ATOM 1930 N N . ASP A 1 232 ? 11.537 -7.860 -20.950 1.00 93.19 232 ASP A N 1
ATOM 1931 C CA . ASP A 1 232 ? 12.336 -8.128 -19.753 1.00 93.19 232 ASP A CA 1
ATOM 1932 C C . ASP A 1 232 ? 13.816 -7.865 -20.056 1.00 93.19 232 ASP A C 1
ATOM 1934 O O . ASP A 1 232 ? 14.549 -8.690 -20.620 1.00 93.19 232 ASP A O 1
ATOM 1938 N N . TYR A 1 233 ? 14.245 -6.644 -19.743 1.00 91.62 233 TYR A N 1
ATOM 1939 C CA . TYR A 1 233 ? 15.588 -6.175 -20.053 1.00 91.62 233 TYR A CA 1
ATOM 1940 C C . TYR A 1 233 ? 16.671 -6.932 -19.282 1.00 91.62 233 TYR A C 1
ATOM 1942 O O . TYR A 1 233 ? 17.728 -7.212 -19.853 1.00 91.62 233 TYR A O 1
ATOM 1950 N N . TYR A 1 234 ? 16.408 -7.326 -18.033 1.00 87.44 234 TYR A N 1
ATOM 1951 C CA . TYR A 1 234 ? 17.351 -8.122 -17.248 1.00 87.44 234 TYR A CA 1
ATOM 1952 C C . TYR A 1 234 ? 17.626 -9.462 -17.933 1.00 87.44 234 TYR A C 1
ATOM 1954 O O . TYR A 1 234 ? 18.784 -9.807 -18.187 1.00 87.44 234 TYR A O 1
ATOM 1962 N N . HIS A 1 235 ? 16.571 -10.188 -18.312 1.00 85.25 235 HIS A N 1
ATOM 1963 C CA . HIS A 1 235 ? 16.738 -11.486 -18.959 1.00 85.25 235 HIS A CA 1
ATOM 1964 C C . HIS A 1 235 ? 17.401 -11.373 -20.340 1.00 85.25 235 HIS A C 1
ATOM 1966 O O . HIS A 1 235 ? 18.267 -12.183 -20.691 1.00 85.25 235 HIS A O 1
ATOM 1972 N N . THR A 1 236 ? 17.073 -10.321 -21.096 1.00 82.50 236 THR A N 1
ATOM 1973 C CA . THR A 1 236 ? 17.722 -10.015 -22.379 1.00 82.50 236 THR A CA 1
ATOM 1974 C C . THR A 1 236 ? 19.221 -9.753 -22.212 1.00 82.50 236 THR A C 1
ATOM 1976 O O . THR A 1 236 ? 20.030 -10.262 -22.994 1.00 82.50 236 THR A O 1
ATOM 1979 N N . LEU A 1 237 ? 19.618 -8.996 -21.184 1.00 81.06 237 LEU A N 1
ATOM 1980 C CA . LEU A 1 237 ? 21.020 -8.710 -20.877 1.00 81.06 237 LEU A CA 1
ATOM 1981 C C . LEU A 1 237 ? 21.780 -9.990 -20.495 1.00 81.06 237 LEU A C 1
ATOM 1983 O O . LEU A 1 237 ? 22.833 -10.276 -21.067 1.00 81.06 237 LEU A O 1
ATOM 1987 N N . CYS A 1 238 ? 21.227 -10.787 -19.575 1.00 75.38 238 CYS A N 1
ATOM 1988 C CA . CYS A 1 238 ? 21.828 -12.049 -19.144 1.00 75.38 238 CYS A CA 1
ATOM 1989 C C . CYS A 1 238 ? 21.981 -13.035 -20.306 1.00 75.38 238 CYS A C 1
ATOM 1991 O O . CYS A 1 238 ? 23.030 -13.657 -20.446 1.00 75.38 238 CYS A O 1
ATOM 1993 N N . SER A 1 239 ? 20.978 -13.140 -21.179 1.00 70.44 239 SER A N 1
ATOM 1994 C CA . SER A 1 239 ? 21.031 -14.016 -22.354 1.00 70.44 239 SER A CA 1
ATOM 1995 C C . SER A 1 239 ? 22.144 -13.610 -23.324 1.00 70.44 239 SER A C 1
ATOM 1997 O O . SER A 1 239 ? 22.902 -14.464 -23.788 1.00 70.44 239 SER A O 1
ATOM 1999 N N . LYS A 1 240 ? 22.308 -12.302 -23.578 1.00 72.81 240 LYS A N 1
ATOM 2000 C CA . LYS A 1 240 ? 23.417 -11.777 -24.391 1.00 72.81 240 LYS A CA 1
ATOM 2001 C C . LYS A 1 240 ? 24.775 -12.066 -23.753 1.00 72.81 240 LYS A C 1
ATOM 2003 O O . LYS A 1 240 ? 25.681 -12.526 -24.443 1.00 72.81 240 LYS A O 1
ATOM 2008 N N . PHE A 1 241 ? 24.908 -11.852 -22.446 1.00 69.44 241 PHE A N 1
ATOM 2009 C CA . PHE A 1 241 ? 26.147 -12.135 -21.722 1.00 69.44 241 PHE A CA 1
ATOM 2010 C C . PHE A 1 241 ? 26.504 -13.627 -21.750 1.00 69.44 241 PHE A C 1
ATOM 2012 O O . PHE A 1 241 ? 27.637 -13.984 -22.059 1.00 69.44 241 PHE A O 1
ATOM 2019 N N . MET A 1 242 ? 25.530 -14.513 -21.528 1.00 64.44 242 MET A N 1
ATOM 2020 C CA . MET A 1 242 ? 25.732 -15.961 -21.621 1.00 64.44 242 MET A CA 1
ATOM 2021 C C . MET A 1 242 ? 26.115 -16.403 -23.035 1.00 64.44 242 MET A C 1
ATOM 2023 O O . MET A 1 242 ? 26.931 -17.309 -23.186 1.00 64.44 242 MET A O 1
ATOM 2027 N N . HIS A 1 243 ? 25.567 -15.771 -24.075 1.00 58.06 243 HIS A N 1
ATOM 2028 C CA . HIS A 1 243 ? 25.984 -16.030 -25.453 1.00 58.06 243 HIS A CA 1
ATOM 2029 C C . HIS A 1 243 ? 27.443 -15.609 -25.694 1.00 58.06 243 HIS A C 1
ATOM 2031 O O . HIS A 1 243 ? 28.211 -16.379 -26.265 1.00 58.06 243 HIS A O 1
ATOM 2037 N N . ILE A 1 244 ? 27.856 -14.442 -25.186 1.00 67.56 244 ILE A N 1
ATOM 2038 C CA . ILE A 1 244 ? 29.253 -13.986 -25.246 1.00 67.56 244 ILE A CA 1
ATOM 2039 C C . ILE A 1 244 ? 30.174 -14.966 -24.511 1.00 67.56 244 ILE A C 1
ATOM 2041 O O . ILE A 1 244 ? 31.166 -15.402 -25.086 1.00 67.56 244 ILE A O 1
ATOM 2045 N N . LEU A 1 245 ? 29.833 -15.377 -23.286 1.00 61.59 245 LEU A N 1
ATOM 2046 C CA . LEU A 1 245 ? 30.626 -16.345 -22.522 1.00 61.59 245 LEU A CA 1
ATOM 2047 C C . LEU A 1 245 ? 30.749 -17.696 -23.233 1.00 61.59 245 LEU A C 1
ATOM 2049 O O . LEU A 1 245 ? 31.838 -18.263 -23.273 1.00 61.59 245 LEU A O 1
ATOM 2053 N N . LYS A 1 246 ? 29.660 -18.196 -23.832 1.00 64.56 246 LYS A N 1
ATOM 2054 C CA . LYS A 1 246 ? 29.681 -19.428 -24.633 1.00 64.56 246 LYS A CA 1
ATOM 2055 C C . LYS A 1 246 ? 30.579 -19.294 -25.861 1.00 64.56 246 LYS A C 1
ATOM 2057 O O . LYS A 1 246 ? 31.310 -20.228 -26.161 1.00 64.56 246 LYS A O 1
ATOM 2062 N N . ASN A 1 247 ? 30.569 -18.143 -26.530 1.00 61.00 247 ASN A N 1
ATOM 2063 C CA . ASN A 1 247 ? 31.429 -17.889 -27.687 1.00 61.00 247 ASN A CA 1
ATOM 2064 C C . ASN A 1 247 ? 32.901 -17.708 -27.289 1.00 61.00 247 ASN A C 1
ATOM 2066 O O . ASN A 1 247 ? 33.779 -18.138 -28.029 1.00 61.00 247 ASN A O 1
ATOM 2070 N N . ILE A 1 248 ? 33.180 -17.143 -26.109 1.00 64.12 248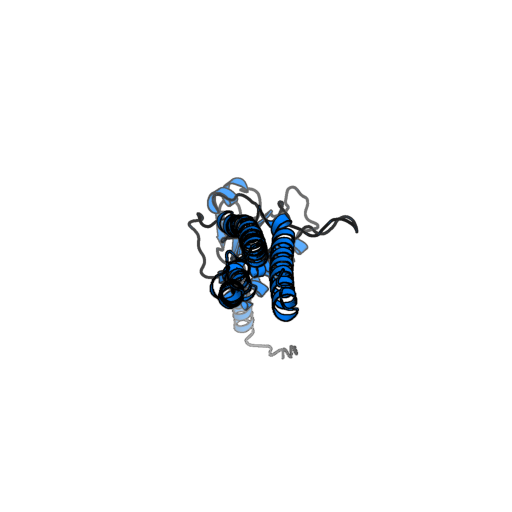 ILE A N 1
ATOM 2071 C CA . ILE A 1 248 ? 34.533 -17.106 -25.538 1.00 64.12 248 ILE A CA 1
ATOM 2072 C C . ILE A 1 248 ? 35.005 -18.533 -25.238 1.00 64.12 248 ILE A C 1
ATOM 2074 O O . ILE A 1 248 ? 36.081 -18.903 -25.686 1.00 64.12 248 ILE A O 1
ATOM 2078 N N . HIS A 1 249 ? 34.183 -19.359 -24.578 1.00 53.25 249 HIS A N 1
ATOM 2079 C CA . HIS A 1 249 ? 34.517 -20.758 -24.276 1.00 53.25 249 HIS A CA 1
ATOM 2080 C C . HIS A 1 249 ? 34.673 -21.639 -25.528 1.00 53.25 249 HIS A C 1
ATOM 2082 O O . HIS A 1 249 ? 35.544 -22.505 -25.567 1.00 53.25 249 HIS A O 1
ATOM 2088 N N . ALA A 1 250 ? 33.853 -21.420 -26.559 1.00 55.12 250 ALA A N 1
ATOM 2089 C CA . ALA A 1 250 ? 33.951 -22.125 -27.838 1.00 55.12 250 ALA A CA 1
ATOM 2090 C C . ALA A 1 250 ? 35.138 -21.639 -28.691 1.00 55.12 250 ALA A C 1
ATOM 2092 O O . ALA A 1 250 ? 35.681 -22.410 -29.478 1.00 55.12 250 ALA A O 1
ATOM 2093 N N . GLY A 1 251 ? 35.561 -20.382 -28.522 1.00 46.22 251 GLY A N 1
ATOM 2094 C CA . GLY A 1 251 ? 36.782 -19.831 -29.115 1.00 46.22 251 GLY A CA 1
ATOM 2095 C C . GLY A 1 251 ? 38.059 -20.183 -28.345 1.00 46.22 251 GLY A C 1
ATOM 2096 O O . GLY A 1 251 ? 39.149 -20.089 -28.902 1.00 46.22 251 GLY A O 1
ATOM 2097 N N . SER A 1 252 ? 37.945 -20.624 -27.089 1.00 42.62 252 SER A N 1
ATOM 2098 C CA . SER A 1 252 ? 39.059 -21.022 -26.226 1.00 42.62 252 SER A CA 1
ATOM 2099 C C . SER A 1 252 ? 39.171 -22.545 -26.091 1.00 42.62 252 SER A C 1
ATOM 2101 O O . SER A 1 252 ? 39.164 -23.095 -24.988 1.00 42.62 252 SER A O 1
ATOM 2103 N N . HIS A 1 253 ? 39.362 -23.257 -27.203 1.00 43.94 253 HIS A N 1
ATOM 2104 C CA . HIS A 1 253 ? 40.182 -24.472 -27.160 1.00 43.94 253 HIS A CA 1
ATOM 2105 C C . HIS A 1 253 ? 41.647 -24.052 -27.006 1.00 43.94 253 HIS A C 1
ATOM 2107 O O . HIS A 1 253 ? 42.405 -23.996 -27.968 1.00 43.94 253 HIS A O 1
ATOM 2113 N N . GLY A 1 254 ? 42.009 -23.695 -25.772 1.00 41.09 254 GLY A N 1
ATOM 2114 C CA . GLY A 1 254 ? 43.365 -23.306 -25.396 1.00 41.09 254 GLY A CA 1
ATOM 2115 C C . GLY A 1 254 ? 43.406 -22.094 -24.475 1.00 41.09 254 GLY A C 1
ATOM 2116 O O . GLY A 1 254 ? 43.868 -21.045 -24.895 1.00 41.09 254 GLY A O 1
ATOM 2117 N N . CYS A 1 255 ? 42.879 -22.224 -23.255 1.00 33.75 255 CYS A N 1
ATOM 2118 C CA . CYS A 1 255 ? 43.440 -21.646 -22.025 1.00 33.75 255 CYS A CA 1
ATOM 2119 C C . CYS A 1 255 ? 42.439 -21.843 -20.884 1.00 33.75 255 CYS A C 1
ATOM 2121 O O . CYS A 1 255 ? 41.403 -21.185 -20.820 1.00 33.75 255 CYS A O 1
ATOM 2123 N N . ILE A 1 256 ? 42.766 -22.763 -19.979 1.00 42.50 256 ILE A N 1
ATOM 2124 C CA . ILE A 1 256 ? 42.141 -22.849 -18.663 1.00 42.50 256 ILE A CA 1
ATOM 2125 C C . ILE A 1 256 ? 42.651 -21.640 -17.878 1.00 42.50 256 ILE A C 1
ATOM 2127 O O . ILE A 1 256 ? 43.852 -21.534 -17.640 1.00 42.50 256 ILE A O 1
ATOM 2131 N N . VAL A 1 257 ? 41.756 -20.737 -17.485 1.00 36.03 257 VAL A N 1
ATOM 2132 C CA . VAL A 1 257 ? 42.034 -19.804 -16.392 1.00 36.03 257 VAL A CA 1
ATOM 2133 C C . VAL A 1 257 ? 40.980 -20.044 -15.327 1.00 36.03 257 VAL A C 1
ATOM 2135 O O . VAL A 1 257 ? 39.790 -19.810 -15.531 1.00 36.03 257 VAL A O 1
ATOM 2138 N N . ASP A 1 258 ? 41.474 -20.592 -14.226 1.00 39.47 258 ASP A N 1
ATOM 2139 C CA . ASP A 1 258 ? 40.779 -20.852 -12.979 1.00 39.47 258 ASP A CA 1
ATOM 2140 C C . ASP A 1 258 ? 40.145 -19.550 -12.465 1.00 39.47 258 ASP A C 1
ATOM 2142 O O . ASP A 1 258 ? 40.834 -18.546 -12.268 1.00 39.47 258 ASP A O 1
ATOM 2146 N N . ALA A 1 259 ? 38.826 -19.548 -12.282 1.00 35.38 259 ALA A N 1
ATOM 2147 C CA . ALA A 1 259 ? 38.088 -18.430 -11.710 1.00 35.38 259 ALA A CA 1
ATOM 2148 C C . ALA A 1 259 ? 37.584 -18.832 -10.324 1.00 35.38 259 ALA A C 1
ATOM 2150 O O . ALA A 1 259 ? 36.425 -19.200 -10.135 1.00 35.38 259 ALA A O 1
ATOM 2151 N N . SER A 1 260 ? 38.471 -18.744 -9.338 1.00 37.50 260 SER A N 1
ATOM 2152 C CA . SER A 1 260 ? 38.098 -18.681 -7.930 1.00 37.50 260 SER A CA 1
ATOM 2153 C C . SER A 1 260 ? 37.472 -17.312 -7.636 1.00 37.50 260 SER A C 1
ATOM 2155 O O . SER A 1 260 ? 38.140 -16.356 -7.252 1.00 37.50 260 SER A O 1
ATOM 2157 N N . LEU A 1 261 ? 36.157 -17.213 -7.840 1.00 32.66 261 LEU A N 1
ATOM 2158 C CA . LEU A 1 261 ? 35.324 -16.152 -7.272 1.00 32.66 261 LEU A CA 1
ATOM 2159 C C . LEU A 1 261 ? 34.675 -16.679 -5.991 1.00 32.66 261 LEU A C 1
ATOM 2161 O O . LEU A 1 261 ? 33.659 -17.373 -6.022 1.00 32.66 261 LEU A O 1
ATOM 2165 N N . SER A 1 262 ? 35.297 -16.349 -4.864 1.00 33.75 262 SER A N 1
ATOM 2166 C CA . SER A 1 262 ? 34.737 -16.512 -3.525 1.00 33.75 262 SER A CA 1
ATOM 2167 C C . SER A 1 262 ? 33.832 -15.313 -3.205 1.00 33.75 262 SER A C 1
ATOM 2169 O O . SER A 1 262 ? 34.327 -14.190 -3.198 1.00 33.75 262 SER A O 1
ATOM 2171 N N . LEU A 1 263 ? 32.542 -15.613 -2.986 1.00 36.66 263 LEU A N 1
ATOM 2172 C CA . LEU A 1 263 ? 31.486 -14.934 -2.197 1.00 36.66 263 LEU A CA 1
ATOM 2173 C C . LEU A 1 263 ? 31.550 -13.411 -1.968 1.00 36.66 263 LEU A C 1
ATOM 2175 O O . LEU A 1 263 ? 32.429 -12.949 -1.211 1.00 36.66 263 LEU A O 1
#

pLDDT: mean 85.29, std 14.06, range [32.66, 97.62]

Foldseek 3Di:
DDDDDPVLVVLVVVLVVLLVVLLVVLVVVCVLCVLVCLVFAVVLVVLSVVLNVVSVVLVVVLVVVLVVQVVCVVVVNDDVVVSVVSSVCCCPPRCSGPNNSVVVCVVSCQSVQVQVVQLLQWPPDPDPPDDTGHDCLARPSDDDEPLVVLQVQAAAKEKEKEAESVQCVVCVPVSVVQSVVLVVLVVVQPPPDPVHGHRHYYYYCSSVVVYPDDDSHIAIFIDHNSDTPDRHVSVVVVVVVVVVVVVVVVVPPDDDDDDPDDD

Secondary structure (DSSP, 8-state):
-PPPPHHHHHHHHHHHHHHHHHHHHHHHHHHHHGGGTTSS-HHHHHHHHHHHHHHHHHHHHHHHHHHHHHHHHHTTSS-HHHHHHHHHHHHHH-TTSHHHHHHHHHHTHHHHHHHHHHHTTPPPPSSTTPPP---TTTS-S----HHHHHHHTTTS-EEEEEE-HHHHHH-HHHHHHHHHHHHHHHHHTTTS-GGGPPEEEEEETTT-TT-S---SS-EEEEEETTEEEESSHHHHHHHHHHHHHHHHHHH-SS---------

Sequence (263 aa):
MKEVTNHIINRIENIFEQIIQGKRMMNDFLAKIEPWKGWIPPDWVEVIHDKQSALVGEELRTQRQLATLLEQIRGGQADENEMIQLLDNFNDQNPCSLIRIKPFFKDNARIDSNIPSLSQFDRRPKEKNQPKGPNPDLLPKEFKSIHEFFLNNYHKDVYLFHISNDWEKQDQANWYKQLRLFYSLQKSVETISESKKPVFLVIDHDLHTHLDKKPNTCVIYHGNQGTIKSEDYYHTLCSKFMHILKNIHAGSHGCIVDASLSL